Protein AF-A0A7Y3NSN9-F1 (afdb_monomer)

Solvent-accessible surface area (backbone atoms only — not comparable to full-atom values): 14546 Å² total; per-residue (Å²): 140,79,85,78,80,77,76,78,73,77,75,80,75,87,64,58,72,66,56,60,65,70,70,54,69,77,71,80,71,77,77,79,72,83,89,70,88,81,90,88,64,100,80,71,80,70,88,76,79,91,68,71,58,55,49,79,43,82,47,65,54,69,93,68,83,62,90,91,59,55,66,81,58,58,72,70,53,64,67,57,45,71,33,23,42,36,56,48,73,49,75,47,81,54,52,79,71,42,80,44,77,47,78,37,75,70,70,52,60,82,88,51,41,70,69,70,62,44,53,59,62,71,50,52,66,52,54,59,57,51,51,44,41,48,33,64,72,71,46,63,72,67,78,84,58,89,46,73,68,49,42,54,51,53,53,48,51,54,53,50,55,51,51,52,54,49,50,53,44,48,53,38,17,63,76,70,76,43,64,59,90,36,47,39,69,71,48,52,55,48,39,74,74,75,47,69,84,91,54,88,65,91,65,54,68,56,77,87,70,76,50,69,77,73,80,78,79,74,89,64,80,83,129

Foldseek 3Di:
DDDDDPPPPPPPPDDPPVNVVVFCPPPPQPPDDDPDDDDDDPPDPDDDDDDDQKDKDKTADDPDDDPVDDPVVSVPDDRIAIWMKGWDFDDFFQDDIGIDIDIGSPDDCVVPPRVNVVVVVVCPCVVVVLVCCLCPVLVLVDDDDPDPVSNVVSSVVSVVVSVVLLVLLVVLCVVVVHDSSQFDSNQSVVCVVPNDPVDRDNTDGHDDDHNDPDDDPPPDDDD

Structure (mmCIF, N/CA/C/O backbone):
data_AF-A0A7Y3NSN9-F1
#
_entry.id   AF-A0A7Y3NSN9-F1
#
loop_
_atom_site.group_PDB
_atom_site.id
_atom_site.type_symbol
_atom_site.label_atom_id
_atom_site.label_alt_id
_atom_site.label_comp_id
_atom_site.label_asym_id
_atom_site.label_entity_id
_atom_site.label_seq_id
_atom_site.pdbx_PDB_ins_code
_atom_site.Cartn_x
_atom_site.Cartn_y
_atom_site.Cartn_z
_atom_site.occupancy
_atom_site.B_iso_or_equiv
_atom_site.auth_seq_id
_atom_site.auth_comp_id
_atom_site.auth_asym_id
_atom_site.auth_atom_id
_atom_site.pdbx_PDB_model_num
ATOM 1 N N . MET A 1 1 ? -28.518 5.703 -20.963 1.00 30.70 1 MET A N 1
ATOM 2 C CA . MET A 1 1 ? -28.633 5.865 -19.496 1.00 30.70 1 MET A CA 1
ATOM 3 C C . MET A 1 1 ? -27.546 5.031 -18.836 1.00 30.70 1 MET A C 1
ATOM 5 O O . MET A 1 1 ? -27.674 3.819 -18.770 1.00 30.70 1 MET A O 1
ATOM 9 N N . LEU A 1 2 ? -26.434 5.660 -18.455 1.00 21.73 2 LEU A N 1
ATOM 10 C CA . LEU A 1 2 ? -25.326 5.021 -17.738 1.00 21.73 2 LEU A CA 1
ATOM 11 C C . LEU A 1 2 ? -25.471 5.366 -16.249 1.00 21.73 2 LEU A C 1
ATOM 13 O O . LEU A 1 2 ? -25.653 6.549 -15.954 1.00 21.73 2 LEU A O 1
ATOM 17 N N . PRO A 1 3 ? -25.391 4.407 -15.311 1.00 24.00 3 PRO A N 1
ATOM 18 C CA . PRO A 1 3 ? -25.348 4.745 -13.900 1.00 24.00 3 PRO A CA 1
ATOM 19 C C . PRO A 1 3 ? -23.985 5.360 -13.565 1.00 24.00 3 PRO A C 1
ATOM 21 O O . PRO A 1 3 ? -22.922 4.754 -13.716 1.00 24.00 3 PRO A O 1
ATOM 24 N N . THR A 1 4 ? -24.057 6.606 -13.122 1.00 22.56 4 THR A N 1
ATOM 25 C CA . THR A 1 4 ? -23.013 7.419 -12.510 1.00 22.56 4 THR A CA 1
ATOM 26 C C . THR A 1 4 ? -22.288 6.611 -11.438 1.00 22.56 4 THR A C 1
ATOM 28 O O . THR A 1 4 ? -22.862 6.212 -10.428 1.00 22.56 4 THR A O 1
ATOM 31 N N . THR A 1 5 ? -20.999 6.352 -11.653 1.00 24.42 5 THR A N 1
ATOM 32 C CA . THR A 1 5 ? -20.135 5.749 -10.638 1.00 24.42 5 THR A CA 1
ATOM 33 C C . THR A 1 5 ? -19.896 6.797 -9.556 1.00 24.42 5 THR A C 1
ATOM 35 O O . THR A 1 5 ? -19.065 7.689 -9.718 1.00 24.42 5 THR A O 1
ATOM 38 N N . SER A 1 6 ? -20.658 6.724 -8.466 1.00 21.38 6 SER A N 1
ATOM 39 C CA . SER A 1 6 ? -20.422 7.520 -7.267 1.00 21.38 6 SER A CA 1
ATOM 40 C C . SER A 1 6 ? -19.041 7.165 -6.724 1.00 21.38 6 SER A C 1
ATOM 42 O O . SER A 1 6 ? -18.831 6.102 -6.133 1.00 21.38 6 SER A O 1
ATOM 44 N N . VAL A 1 7 ? -18.078 8.050 -6.965 1.00 22.41 7 VAL A N 1
ATOM 45 C CA . VAL A 1 7 ? -16.813 8.082 -6.242 1.00 22.41 7 VAL A CA 1
ATOM 46 C C . VAL A 1 7 ? -17.188 8.252 -4.776 1.00 22.41 7 VAL A C 1
ATOM 48 O O . VAL A 1 7 ? -17.589 9.337 -4.362 1.00 22.41 7 VAL A O 1
ATOM 51 N N . VAL A 1 8 ? -17.120 7.168 -4.002 1.00 21.84 8 VAL A N 1
ATOM 52 C CA . VAL A 1 8 ? -17.216 7.243 -2.545 1.00 21.84 8 VAL A CA 1
ATOM 53 C C . VAL A 1 8 ? -16.004 8.046 -2.098 1.00 21.84 8 VAL A C 1
ATOM 55 O O . VAL A 1 8 ? -14.881 7.545 -2.017 1.00 21.84 8 VAL A O 1
ATOM 58 N N . LYS A 1 9 ? -16.241 9.340 -1.903 1.00 20.45 9 LYS A N 1
ATOM 59 C CA . LYS A 1 9 ? -15.347 10.263 -1.232 1.00 20.45 9 LYS A CA 1
ATOM 60 C C . LYS A 1 9 ? -15.143 9.661 0.153 1.00 20.45 9 LYS A C 1
ATOM 62 O O . LYS A 1 9 ? -16.068 9.612 0.955 1.00 20.45 9 LYS A O 1
ATOM 67 N N . MET A 1 10 ? -13.967 9.087 0.402 1.00 22.19 10 MET A N 1
ATOM 68 C CA . MET A 1 10 ? -13.565 8.835 1.777 1.00 22.19 10 MET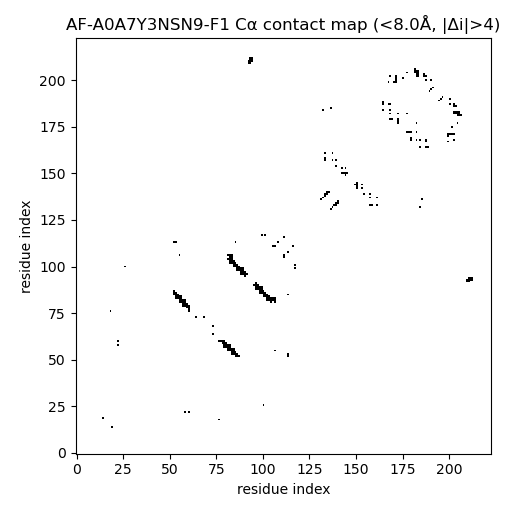 A CA 1
ATOM 69 C C . MET A 1 10 ? -13.389 10.213 2.387 1.00 22.19 10 MET A C 1
ATOM 71 O O . MET A 1 10 ? -12.372 10.864 2.149 1.00 22.19 10 MET A O 1
ATOM 75 N N . ASP A 1 11 ? -14.420 10.674 3.086 1.00 24.31 11 ASP A N 1
ATOM 76 C CA . ASP A 1 11 ? -14.340 11.864 3.905 1.00 24.31 11 ASP A CA 1
ATOM 77 C C . ASP A 1 11 ? -13.197 11.644 4.892 1.00 24.31 11 ASP A C 1
ATOM 79 O O . ASP A 1 11 ? -13.292 10.914 5.879 1.00 24.31 11 ASP A O 1
ATOM 83 N N . THR A 1 12 ? -12.064 12.276 4.600 1.00 34.34 12 THR A N 1
ATOM 84 C CA . THR A 1 12 ? -11.110 12.685 5.616 1.00 34.34 12 THR A CA 1
ATOM 85 C C . THR A 1 12 ? -11.838 13.707 6.476 1.00 34.34 12 THR A C 1
ATOM 87 O O . THR A 1 12 ? -11.687 14.911 6.277 1.00 34.34 12 THR A O 1
ATOM 90 N N . ALA A 1 13 ? -12.705 13.225 7.366 1.00 34.34 13 ALA A N 1
ATOM 91 C CA . ALA A 1 13 ? -13.383 14.033 8.356 1.00 34.34 13 ALA A CA 1
ATOM 92 C C . ALA A 1 13 ? -12.315 14.638 9.275 1.00 34.34 13 ALA A C 1
ATOM 94 O O . ALA A 1 13 ? -11.833 13.996 10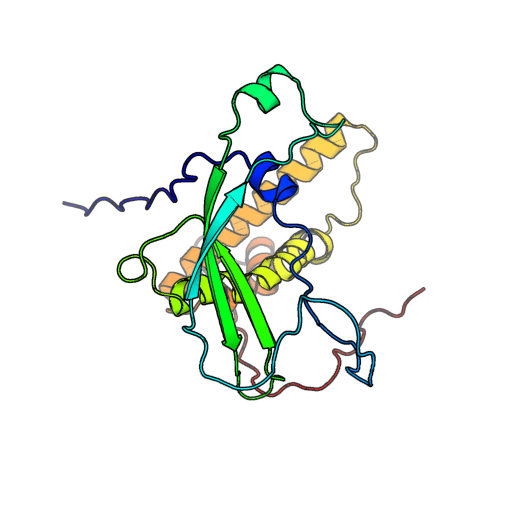.203 1.00 34.34 13 ALA A O 1
ATOM 95 N N . GLY A 1 14 ? -11.875 15.843 8.910 1.00 35.81 14 GLY A N 1
ATOM 96 C CA . GLY A 1 14 ? -11.676 16.975 9.810 1.00 35.81 14 GLY A CA 1
ATOM 97 C C . GLY A 1 14 ? -10.731 16.812 10.993 1.00 35.81 14 GLY A C 1
ATOM 98 O O . GLY A 1 14 ? -10.854 17.575 11.942 1.00 35.81 14 GLY A O 1
ATOM 99 N N . VAL A 1 15 ? -9.802 15.862 10.972 1.00 40.84 15 VAL A N 1
ATOM 100 C CA . VAL A 1 15 ? -8.761 15.760 11.995 1.00 40.84 15 VAL A CA 1
ATOM 101 C C . VAL A 1 15 ? -7.426 15.822 11.282 1.00 40.84 15 VAL A C 1
ATOM 103 O O . VAL A 1 15 ? -7.054 14.897 10.554 1.00 40.84 15 VAL A O 1
ATOM 106 N N . ASP A 1 16 ? -6.734 16.950 11.447 1.00 42.75 16 ASP A N 1
ATOM 107 C CA . ASP A 1 16 ? -5.407 17.169 10.886 1.00 42.75 16 ASP A CA 1
ATOM 108 C C . ASP A 1 16 ? -4.533 15.940 11.158 1.00 42.75 16 ASP A C 1
ATOM 110 O O . ASP A 1 16 ? -4.461 15.451 12.287 1.00 42.75 16 ASP A O 1
ATOM 114 N N . LYS A 1 17 ? -3.837 15.430 10.133 1.00 40.12 17 LYS A N 1
ATOM 115 C CA . LYS A 1 17 ? -2.895 14.302 10.286 1.00 40.12 17 LYS A CA 1
ATOM 116 C C . LYS A 1 17 ? -1.918 14.524 11.444 1.00 40.12 17 LYS A C 1
ATOM 118 O O . LYS A 1 17 ? -1.493 13.551 12.058 1.00 40.12 17 LYS A O 1
ATOM 123 N N . ALA A 1 18 ? -1.597 15.786 11.744 1.00 38.66 18 ALA A N 1
ATOM 124 C CA . ALA A 1 18 ? -0.799 16.191 12.894 1.00 38.66 18 ALA A CA 1
ATOM 125 C C . ALA A 1 18 ? -1.416 15.748 14.232 1.00 38.66 18 ALA A C 1
ATOM 127 O O . ALA A 1 18 ? -0.694 15.241 15.080 1.00 38.66 18 ALA A O 1
ATOM 128 N N . PHE A 1 19 ? -2.734 15.854 14.405 1.00 40.44 19 PHE A N 1
ATOM 129 C CA . PHE A 1 19 ? -3.451 15.506 15.635 1.00 40.44 19 PHE A CA 1
ATOM 130 C C . PHE A 1 19 ? -3.484 13.993 15.896 1.00 40.44 19 PHE A C 1
ATOM 132 O O . PHE A 1 19 ? -3.198 13.544 17.002 1.00 40.44 19 PHE A O 1
ATOM 139 N N . LEU A 1 20 ? -3.697 13.177 14.858 1.00 39.06 20 LEU A N 1
ATOM 140 C CA . LEU A 1 20 ? -3.553 11.716 14.965 1.00 39.06 20 LEU A CA 1
ATOM 141 C C . LEU A 1 20 ? -2.104 11.288 15.263 1.00 39.06 20 LEU A C 1
ATOM 143 O O . LEU A 1 20 ? -1.889 10.310 15.976 1.00 39.06 20 LEU A O 1
ATOM 147 N N . HIS A 1 21 ? -1.112 12.025 14.751 1.00 43.44 21 HIS A N 1
ATOM 148 C CA . HIS A 1 21 ? 0.308 11.761 15.010 1.00 43.44 21 HIS A CA 1
ATOM 149 C C . HIS A 1 21 ? 0.775 12.241 16.399 1.00 43.44 21 HIS A C 1
ATOM 151 O O . HIS A 1 21 ? 1.741 11.697 16.930 1.00 43.44 21 HIS A O 1
ATOM 157 N N . LEU A 1 22 ? 0.088 13.237 16.974 1.00 42.03 22 LEU A N 1
ATOM 158 C CA . LEU A 1 22 ? 0.279 13.774 18.329 1.00 42.03 22 LEU A CA 1
ATOM 159 C C . LEU A 1 22 ? -0.251 12.854 19.424 1.00 42.03 22 LEU A C 1
ATOM 161 O O . LEU A 1 22 ? 0.281 12.859 20.529 1.00 42.03 22 LEU A O 1
ATOM 165 N N . MET A 1 23 ? -1.325 12.116 19.135 1.00 38.34 23 MET A N 1
ATOM 166 C CA . MET A 1 23 ? -2.175 11.526 20.176 1.00 38.34 23 MET A CA 1
ATOM 167 C C . MET A 1 23 ? -2.237 10.003 20.177 1.00 38.34 23 MET A C 1
ATOM 169 O O . MET A 1 23 ? -2.805 9.426 21.101 1.00 38.34 23 MET A O 1
ATOM 173 N N . VAL A 1 24 ? -1.634 9.340 19.189 1.00 33.41 24 VAL A N 1
ATOM 174 C CA . VAL A 1 24 ? -1.362 7.902 19.252 1.00 33.41 24 VAL A CA 1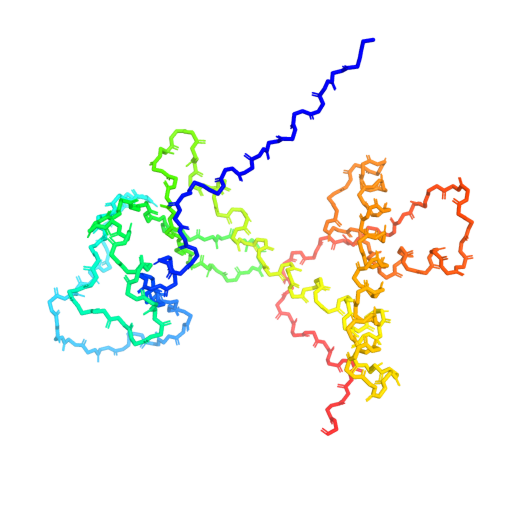
ATOM 175 C C . VAL A 1 24 ? 0.134 7.738 19.534 1.00 33.41 24 VAL A C 1
ATOM 177 O O . VAL A 1 24 ? 0.896 7.487 18.593 1.00 33.41 24 VAL A O 1
ATOM 180 N N . PRO A 1 25 ? 0.609 7.870 20.797 1.00 33.25 25 PRO A N 1
ATOM 181 C CA . PRO A 1 25 ? 1.872 7.227 21.138 1.00 33.25 25 PRO A CA 1
ATOM 182 C C . PRO A 1 25 ? 1.689 5.773 20.726 1.00 33.25 25 PRO A C 1
ATOM 184 O O . PRO A 1 25 ? 0.600 5.236 20.929 1.00 33.25 25 PRO A O 1
ATOM 187 N N . ALA A 1 26 ? 2.682 5.195 20.048 1.00 32.69 26 ALA A N 1
ATOM 188 C CA . ALA A 1 26 ? 2.628 3.833 19.541 1.00 32.69 26 ALA A CA 1
ATOM 189 C C . ALA A 1 26 ? 1.896 2.942 20.553 1.00 32.69 26 ALA A C 1
ATOM 191 O O . ALA A 1 26 ? 2.477 2.596 21.579 1.00 32.69 26 ALA A O 1
ATOM 192 N N . ILE A 1 27 ? 0.611 2.633 20.295 1.00 35.09 27 ILE A N 1
ATOM 193 C CA . ILE A 1 27 ? -0.115 1.621 21.064 1.00 35.09 27 ILE A CA 1
ATOM 194 C C . ILE A 1 27 ? 0.836 0.448 20.989 1.00 35.09 27 ILE A C 1
ATOM 196 O O . ILE A 1 27 ? 1.141 0.079 19.846 1.00 35.09 27 ILE A O 1
ATOM 200 N N . PRO A 1 28 ? 1.388 -0.043 22.115 1.00 27.52 28 PRO A N 1
ATOM 201 C CA . PRO A 1 28 ? 2.462 -1.004 22.065 1.00 27.52 28 PRO A CA 1
ATOM 202 C C . PRO A 1 28 ? 1.970 -2.158 21.217 1.00 27.52 28 PRO A C 1
ATOM 204 O O . PRO A 1 28 ? 1.135 -2.968 21.620 1.00 27.52 28 PRO A O 1
ATOM 207 N N . CYS A 1 29 ? 2.458 -2.205 19.984 1.00 29.83 29 CYS A N 1
ATOM 208 C CA . CYS A 1 29 ? 2.452 -3.404 19.211 1.00 29.83 29 CYS A CA 1
ATOM 209 C C . CYS A 1 29 ? 3.438 -4.269 19.976 1.00 29.83 29 CYS A C 1
ATOM 211 O O . CYS A 1 29 ? 4.639 -4.238 19.717 1.00 29.83 29 CYS A O 1
ATOM 213 N N . LEU A 1 30 ? 2.930 -5.025 20.949 1.00 28.75 30 LEU A N 1
ATOM 214 C CA . LEU A 1 30 ? 3.596 -6.189 21.512 1.00 28.75 30 LEU A CA 1
ATOM 215 C C . LEU A 1 30 ? 3.693 -7.260 20.412 1.00 28.75 30 LEU A C 1
ATOM 217 O O . LEU A 1 30 ? 3.297 -8.410 20.554 1.00 28.75 30 LEU A O 1
ATOM 221 N N . THR A 1 31 ? 4.271 -6.899 19.269 1.00 32.72 31 THR A N 1
ATOM 222 C CA . THR A 1 31 ? 5.148 -7.802 18.560 1.00 32.72 31 THR A CA 1
ATOM 223 C C . THR A 1 31 ? 6.366 -7.978 19.451 1.00 32.72 31 THR A C 1
ATOM 225 O O . THR A 1 31 ? 7.313 -7.204 19.383 1.00 32.72 31 THR A O 1
ATOM 228 N N . ARG A 1 32 ? 6.311 -9.050 20.250 1.00 34.09 32 ARG A N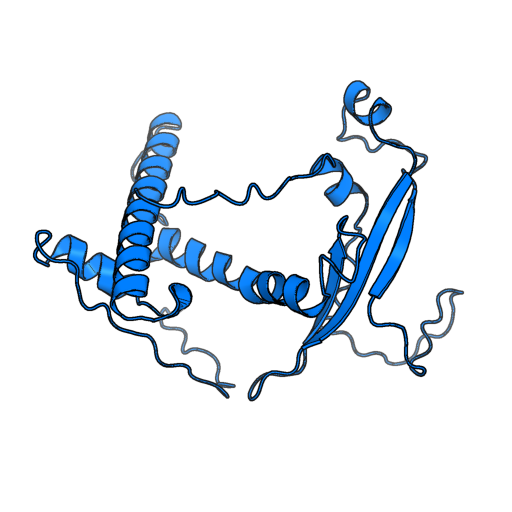 1
ATOM 229 C CA . ARG A 1 32 ? 7.463 -9.735 20.839 1.00 34.09 32 ARG A CA 1
ATOM 230 C C . ARG A 1 32 ? 8.124 -9.002 22.012 1.00 34.09 32 ARG A C 1
ATOM 232 O O . ARG A 1 32 ? 9.206 -8.469 21.846 1.00 34.09 32 ARG A O 1
ATOM 239 N N . HIS A 1 33 ? 7.577 -9.164 23.216 1.00 28.86 33 HIS A N 1
ATOM 240 C CA . HIS A 1 33 ? 8.415 -9.471 24.377 1.00 28.86 33 HIS A CA 1
ATOM 241 C C . HIS A 1 33 ? 7.716 -10.440 25.327 1.00 28.86 33 HIS A C 1
ATOM 243 O O . HIS A 1 33 ? 6.506 -10.412 25.519 1.00 28.86 33 HIS A O 1
ATOM 249 N N . ASN A 1 34 ? 8.542 -11.358 25.809 1.00 30.30 34 ASN A N 1
ATOM 250 C CA . ASN A 1 34 ? 8.281 -12.384 26.795 1.00 30.30 34 ASN A CA 1
ATOM 251 C C . ASN A 1 34 ? 7.685 -11.710 28.041 1.00 30.30 34 ASN A C 1
ATOM 253 O O . ASN A 1 34 ? 8.373 -10.909 28.667 1.00 30.30 34 ASN A O 1
ATOM 257 N N . CYS A 1 35 ? 6.426 -11.985 28.385 1.00 28.64 35 CYS A N 1
ATOM 258 C CA . CYS A 1 35 ? 5.854 -11.513 29.645 1.00 28.64 35 CYS A CA 1
ATOM 259 C C . CYS A 1 35 ? 6.263 -12.500 30.746 1.00 28.64 35 CYS A C 1
ATOM 261 O O . CYS A 1 35 ? 5.496 -13.359 31.164 1.00 28.64 35 CYS A O 1
ATOM 263 N N . GLY A 1 36 ? 7.539 -12.437 31.126 1.00 25.23 36 GLY A N 1
ATOM 264 C CA . GLY A 1 36 ? 8.016 -12.947 32.402 1.00 25.23 36 GLY A CA 1
ATOM 265 C C . GLY A 1 36 ? 7.993 -11.795 33.400 1.00 25.23 36 GLY A C 1
ATOM 266 O O . GLY A 1 36 ? 8.652 -10.790 33.163 1.00 25.23 36 GLY A O 1
ATOM 267 N N . ASN A 1 37 ? 7.195 -11.950 34.457 1.00 35.97 37 ASN A N 1
ATOM 268 C CA . ASN A 1 37 ? 7.233 -11.246 35.741 1.00 35.97 37 ASN A CA 1
ATOM 269 C C . ASN A 1 37 ? 7.894 -9.858 35.792 1.00 35.97 37 ASN A C 1
ATOM 271 O O . ASN A 1 37 ? 9.094 -9.761 36.025 1.00 35.97 37 ASN A O 1
ATOM 275 N N . THR A 1 38 ? 7.075 -8.806 35.818 1.00 29.48 38 THR A N 1
ATOM 276 C CA . THR A 1 38 ? 7.282 -7.677 36.739 1.00 29.48 38 THR A CA 1
ATOM 277 C C . THR A 1 38 ? 5.927 -7.117 37.175 1.00 29.48 38 THR A C 1
ATOM 279 O O . THR A 1 38 ? 5.179 -6.524 36.401 1.00 29.48 38 THR A O 1
ATOM 282 N N . MET A 1 39 ? 5.588 -7.359 38.442 1.00 29.78 39 MET A N 1
ATOM 283 C CA . MET A 1 39 ? 4.499 -6.683 39.144 1.00 29.78 39 MET A CA 1
ATOM 284 C C . MET A 1 39 ? 4.905 -5.239 39.465 1.00 29.78 39 MET A C 1
ATOM 286 O O . MET A 1 39 ? 6.036 -5.015 39.890 1.00 29.78 39 MET A O 1
ATOM 290 N N . GLY A 1 40 ? 3.967 -4.290 39.342 1.00 31.53 40 GLY A N 1
ATOM 291 C CA . GLY A 1 40 ? 4.058 -2.983 40.011 1.00 31.53 40 GLY A CA 1
ATOM 292 C C . GLY A 1 40 ? 3.720 -1.761 39.149 1.00 31.53 40 GLY A C 1
ATOM 293 O O . GLY A 1 40 ? 4.608 -1.009 38.770 1.00 31.53 40 GLY A O 1
ATOM 294 N N . GLY A 1 41 ? 2.432 -1.523 38.885 1.00 27.64 41 GLY A N 1
ATOM 295 C CA . GLY A 1 41 ? 1.909 -0.263 38.333 1.00 27.64 41 GLY A CA 1
ATOM 296 C C . GLY A 1 41 ? 0.379 -0.322 38.188 1.00 27.64 41 GLY A C 1
ATOM 297 O O . GLY A 1 41 ? -0.141 -1.409 37.935 1.00 27.64 41 GLY A O 1
ATOM 298 N N . PRO A 1 42 ? -0.379 0.784 38.352 1.00 30.38 42 PRO A N 1
ATOM 299 C CA . PRO A 1 42 ? -1.845 0.736 38.435 1.00 30.38 42 PRO A CA 1
ATOM 300 C C . PRO A 1 42 ? -2.548 0.464 37.091 1.00 30.38 42 PRO A C 1
ATOM 302 O O . PRO A 1 42 ? -3.772 0.428 37.030 1.00 30.38 42 PRO A O 1
ATOM 305 N N . SER A 1 43 ? -1.807 0.204 36.012 1.00 36.91 43 SER A N 1
ATOM 306 C CA . SER A 1 43 ? -2.325 -0.251 34.718 1.00 36.91 43 SER A CA 1
ATOM 307 C C . SER A 1 43 ? -2.189 -1.772 34.561 1.00 36.91 43 SER A C 1
ATOM 309 O O . SER A 1 43 ? -1.617 -2.283 33.599 1.00 36.91 43 SER A O 1
ATOM 311 N N . GLY A 1 44 ? -2.727 -2.523 35.524 1.00 25.97 44 GLY A N 1
ATOM 312 C CA . GLY A 1 44 ? -2.815 -3.979 35.442 1.00 25.97 44 GLY A CA 1
ATOM 313 C C . GLY A 1 44 ? -3.831 -4.413 34.384 1.00 25.97 44 GLY A C 1
ATOM 314 O O . GLY A 1 44 ? -5.024 -4.501 34.665 1.00 25.97 44 GLY A O 1
ATOM 315 N N . CYS A 1 45 ? -3.373 -4.716 33.167 1.00 30.33 45 CYS A N 1
ATOM 316 C CA . CYS A 1 45 ? -4.177 -5.450 32.191 1.00 30.33 45 CYS A CA 1
ATOM 317 C C . CYS A 1 45 ? -4.305 -6.902 32.668 1.00 30.33 45 CYS A C 1
ATOM 319 O O . CYS A 1 45 ? -3.408 -7.711 32.447 1.00 30.33 45 CYS A O 1
ATOM 321 N N . ARG A 1 46 ? -5.408 -7.229 33.352 1.00 27.70 46 ARG A N 1
ATOM 322 C CA . ARG A 1 46 ? -5.768 -8.622 33.636 1.00 27.70 46 ARG A CA 1
ATOM 323 C C . ARG A 1 46 ? -6.101 -9.324 32.319 1.00 27.70 46 ARG A C 1
ATOM 325 O O . ARG A 1 46 ? -7.069 -8.973 31.647 1.00 27.70 46 ARG A O 1
ATOM 332 N N . GLU A 1 47 ? -5.284 -10.307 31.957 1.00 38.25 47 GLU A N 1
ATOM 333 C CA . GLU A 1 47 ? -5.655 -11.349 31.004 1.00 38.25 47 GLU A CA 1
ATOM 334 C C . GLU A 1 47 ? -6.788 -12.176 31.618 1.00 38.25 47 GLU A C 1
ATOM 336 O O . GLU A 1 47 ? -6.626 -12.809 32.658 1.00 38.25 47 GLU A O 1
ATOM 341 N N . GLY A 1 48 ? -7.956 -12.124 30.984 1.00 31.70 48 GLY A N 1
ATOM 342 C CA . GLY A 1 48 ? -9.150 -12.841 31.414 1.00 31.70 48 GLY A CA 1
ATOM 343 C C . GLY A 1 48 ? -10.347 -11.907 31.512 1.00 31.70 48 GLY A C 1
ATOM 344 O O . GLY A 1 48 ? -10.331 -10.979 32.311 1.00 31.70 48 GLY A O 1
ATOM 345 N N . LEU A 1 49 ? -11.376 -12.228 30.719 1.00 30.38 49 LEU A N 1
ATOM 346 C CA . LEU A 1 49 ? -12.733 -11.660 30.625 1.00 30.38 49 LEU A CA 1
ATOM 347 C C . LEU A 1 49 ? -12.996 -10.961 29.284 1.00 30.38 49 LEU A C 1
ATOM 349 O O . LEU A 1 49 ? -12.211 -10.151 28.802 1.00 30.38 49 LEU A O 1
ATOM 353 N N . GLY A 1 50 ? -14.103 -11.358 28.650 1.00 34.62 50 GLY A N 1
ATOM 354 C CA . GLY A 1 50 ? -14.535 -10.944 27.319 1.00 34.62 50 GLY A CA 1
ATOM 355 C C . GLY A 1 50 ? -14.730 -9.438 27.194 1.00 34.62 50 GLY A C 1
ATOM 356 O O . GLY A 1 50 ? -15.833 -8.930 27.372 1.00 34.62 50 GLY A O 1
ATOM 357 N N . PHE A 1 51 ? -13.662 -8.727 26.843 1.00 38.94 51 PHE A N 1
ATOM 358 C CA . PHE A 1 51 ? -13.748 -7.321 26.482 1.00 38.94 51 PHE A CA 1
ATOM 359 C C . PHE A 1 51 ? -14.600 -7.161 25.212 1.00 38.94 51 PHE A C 1
ATOM 361 O O . PHE A 1 51 ? -14.397 -7.905 24.242 1.00 38.94 51 PHE A O 1
ATOM 368 N N . PRO A 1 52 ? -15.533 -6.189 25.171 1.00 51.81 52 PRO A N 1
ATOM 369 C CA . PRO A 1 52 ? -16.238 -5.861 23.942 1.00 51.81 52 PRO A CA 1
ATOM 370 C C . PRO A 1 52 ? -15.206 -5.501 22.877 1.00 51.81 52 PRO A C 1
ATOM 372 O O . PRO A 1 52 ? -14.230 -4.790 23.124 1.00 51.81 52 PRO A O 1
ATOM 375 N N . THR A 1 53 ? -15.390 -6.036 21.673 1.00 62.91 53 THR A N 1
ATOM 376 C CA . THR A 1 53 ? -14.325 -6.042 20.664 1.00 62.91 53 THR A CA 1
ATOM 377 C C . THR A 1 53 ? -14.027 -4.675 20.043 1.00 62.91 53 THR A C 1
ATOM 379 O O . THR A 1 53 ? -13.080 -4.514 19.269 1.00 62.91 53 THR A O 1
ATOM 382 N N . SER A 1 54 ? -14.820 -3.677 20.423 1.00 69.69 54 SER A N 1
ATOM 383 C CA . SER A 1 54 ? -14.560 -2.266 20.204 1.00 69.69 54 SER A CA 1
ATOM 384 C C . SER A 1 54 ? -15.123 -1.438 21.354 1.00 69.69 54 SER A C 1
ATOM 386 O O . SER A 1 54 ? -16.215 -1.747 21.827 1.00 69.69 54 SER A O 1
ATOM 388 N N . HIS A 1 55 ? -14.430 -0.375 21.749 1.00 82.31 55 HIS A N 1
ATOM 389 C CA . HIS A 1 55 ? -14.897 0.583 22.752 1.00 82.31 55 HIS A CA 1
ATOM 390 C C . HIS A 1 55 ? -14.588 2.019 22.319 1.00 82.31 55 HIS A C 1
ATOM 392 O O . HIS A 1 55 ? -13.704 2.252 21.492 1.00 82.31 55 HIS A O 1
ATOM 398 N N . LEU A 1 56 ? -15.357 2.975 22.839 1.00 85.31 56 LEU A N 1
ATOM 399 C CA . LEU A 1 56 ? -15.133 4.398 22.607 1.00 85.31 56 LEU A CA 1
ATOM 400 C C . LEU A 1 56 ? -14.176 4.944 23.672 1.00 85.31 56 LEU A C 1
ATOM 402 O O . LEU A 1 56 ? -14.299 4.621 24.850 1.00 85.31 56 LEU A O 1
ATOM 406 N N . LEU A 1 57 ? -13.226 5.762 23.239 1.00 84.38 57 LEU A N 1
ATOM 407 C CA . LEU A 1 57 ? -12.228 6.439 24.052 1.00 84.38 57 LEU A CA 1
ATOM 408 C C . LEU A 1 57 ? -12.340 7.939 23.825 1.00 84.38 57 LEU A C 1
ATOM 410 O O . LEU A 1 57 ? -12.362 8.395 22.685 1.00 84.38 57 LEU A O 1
ATOM 414 N N . LEU A 1 58 ? -12.347 8.711 24.904 1.00 85.88 58 LEU A N 1
ATOM 415 C CA . LEU A 1 58 ? -12.192 10.156 24.831 1.00 85.88 58 LEU A CA 1
ATOM 416 C C . LEU A 1 58 ? -10.716 10.493 25.055 1.00 85.88 58 LEU A C 1
ATOM 418 O O . LEU A 1 58 ? -10.163 10.211 26.116 1.00 85.88 58 LEU A O 1
ATOM 422 N N . HIS A 1 59 ? -10.070 11.062 24.043 1.00 83.00 59 HIS A N 1
ATOM 423 C CA . HIS A 1 59 ? -8.673 11.475 24.095 1.00 83.00 59 HIS A CA 1
ATOM 424 C C . HIS A 1 59 ? -8.581 12.988 24.247 1.00 83.00 59 HIS A C 1
ATOM 426 O O . HIS A 1 59 ? -9.118 13.727 23.427 1.00 83.00 59 HIS A O 1
ATOM 432 N N . PHE A 1 60 ? -7.865 13.442 25.273 1.00 84.88 60 PHE A N 1
ATOM 433 C CA . PHE A 1 60 ? -7.707 14.860 25.586 1.00 84.88 60 PHE A CA 1
ATOM 434 C C . PHE A 1 60 ? -6.420 15.427 25.003 1.00 84.88 60 PHE A C 1
ATOM 436 O O . PHE A 1 60 ? -5.370 14.779 25.028 1.00 84.88 60 PHE A O 1
ATOM 443 N N . LYS A 1 61 ? -6.508 16.654 24.494 1.00 85.06 61 LYS A N 1
ATOM 444 C CA . LYS A 1 61 ? -5.376 17.460 24.044 1.00 85.06 61 LYS A CA 1
ATOM 445 C C . LYS A 1 61 ? -4.355 17.578 25.185 1.00 85.06 61 LYS A C 1
ATOM 447 O O . LYS A 1 61 ? -4.754 17.882 26.311 1.00 85.06 61 LYS A O 1
ATOM 452 N N . PRO A 1 62 ? -3.055 17.327 24.937 1.00 84.56 62 PRO A N 1
ATOM 453 C CA . PRO A 1 62 ? -2.072 17.416 26.003 1.00 84.56 62 PRO A CA 1
ATOM 454 C C . PRO A 1 62 ? -1.992 18.855 26.532 1.00 84.56 62 PRO A C 1
ATOM 456 O O . PR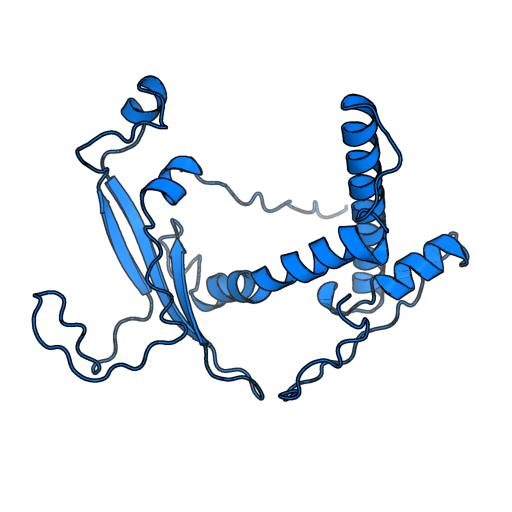O A 1 62 ? -2.102 19.796 25.745 1.00 84.56 62 PRO A O 1
ATOM 459 N N . PRO A 1 63 ? -1.771 19.045 27.844 1.00 82.38 63 PRO A N 1
ATOM 460 C CA . PRO A 1 63 ? -1.758 20.376 28.451 1.00 82.38 63 PRO A CA 1
ATOM 461 C C . PRO A 1 63 ? -0.583 21.228 27.957 1.00 82.38 63 PRO A C 1
ATOM 463 O O . PRO A 1 63 ? -0.674 22.451 27.911 1.00 82.38 63 PRO A O 1
ATOM 466 N N . GLN A 1 64 ? 0.520 20.587 27.560 1.00 84.81 64 GLN A N 1
ATOM 467 C CA . GLN A 1 64 ? 1.690 21.260 27.009 1.00 84.81 64 GLN A CA 1
ATOM 468 C C . GLN A 1 64 ? 1.716 21.155 25.486 1.00 84.81 64 GLN A C 1
ATOM 470 O O . GLN A 1 64 ? 1.597 20.068 24.913 1.00 84.81 64 GLN A O 1
ATOM 475 N N . LYS A 1 65 ? 1.927 22.303 24.839 1.00 87.19 65 LYS A N 1
ATOM 476 C CA . LYS A 1 65 ? 2.106 22.395 23.394 1.00 87.19 65 LYS A CA 1
ATOM 477 C C . LYS A 1 65 ? 3.464 21.791 22.986 1.00 87.19 65 LYS A C 1
ATOM 479 O O . LYS A 1 65 ? 4.495 22.212 23.507 1.00 87.19 65 LYS A O 1
ATOM 484 N N . PRO A 1 66 ? 3.504 20.868 22.014 1.00 86.62 66 PRO A N 1
ATOM 485 C CA . PRO A 1 66 ? 4.755 20.358 21.465 1.00 86.62 66 PRO A CA 1
ATOM 486 C C . PRO A 1 66 ? 5.483 21.393 20.595 1.00 86.62 66 PRO A C 1
ATOM 488 O O . PRO A 1 66 ? 4.864 22.149 19.851 1.00 86.62 66 PRO A O 1
ATOM 491 N N . ALA A 1 67 ? 6.817 21.372 20.627 1.00 86.19 67 ALA A N 1
ATOM 492 C CA . ALA A 1 67 ? 7.666 22.385 19.987 1.00 86.19 67 ALA A CA 1
ATOM 493 C C . ALA A 1 67 ? 7.538 22.477 18.453 1.00 86.19 67 ALA A C 1
ATOM 495 O O . ALA A 1 67 ? 7.794 23.523 17.868 1.00 86.19 67 ALA A O 1
ATOM 496 N N . TRP A 1 68 ? 7.153 21.388 17.788 1.00 87.62 68 TRP A N 1
ATOM 497 C CA . TRP A 1 68 ? 7.122 21.306 16.325 1.00 87.62 68 TRP A CA 1
ATOM 498 C C . TRP A 1 68 ? 5.827 21.837 15.690 1.00 87.62 68 TRP A C 1
ATOM 500 O O . TRP A 1 68 ? 5.753 21.921 14.464 1.00 87.62 68 TRP A O 1
ATOM 510 N N . ILE A 1 69 ? 4.800 22.175 16.480 1.00 88.19 69 ILE A N 1
ATOM 511 C CA . ILE A 1 69 ? 3.526 22.692 15.962 1.00 88.19 69 ILE A CA 1
ATOM 512 C C . ILE A 1 69 ? 3.464 24.220 16.101 1.00 88.19 69 ILE A C 1
ATOM 514 O O . ILE A 1 69 ? 3.867 24.781 17.118 1.00 88.19 69 ILE A O 1
ATOM 518 N N . ALA A 1 70 ? 2.945 24.916 15.090 1.00 88.75 70 ALA A N 1
ATOM 519 C CA . ALA A 1 70 ? 2.754 26.366 15.153 1.00 88.75 70 ALA A CA 1
ATOM 520 C C . ALA A 1 70 ? 1.625 26.739 16.134 1.00 88.75 70 ALA A C 1
ATOM 522 O O . ALA A 1 70 ? 0.646 26.000 16.262 1.00 88.75 70 ALA A O 1
ATOM 523 N N . ASP A 1 71 ? 1.728 27.893 16.804 1.00 86.75 71 ASP A N 1
ATOM 524 C CA . ASP A 1 71 ? 0.724 28.357 17.781 1.00 86.75 71 ASP A CA 1
ATOM 525 C C . ASP A 1 71 ? -0.667 28.492 17.167 1.00 86.75 71 ASP A C 1
ATOM 527 O O . ASP A 1 71 ? -1.641 27.970 17.705 1.00 86.75 71 ASP A O 1
ATOM 531 N N . GLY A 1 72 ? -0.749 29.098 15.980 1.00 86.56 72 GLY A N 1
ATOM 532 C CA . GLY A 1 72 ? -2.017 29.272 15.273 1.00 86.56 72 GLY A CA 1
ATOM 533 C C . GLY A 1 72 ? -2.712 27.955 14.913 1.00 86.56 72 GLY A C 1
ATOM 534 O O . GLY A 1 72 ? -3.938 27.917 14.833 1.00 86.56 72 GLY A O 1
ATOM 535 N N . THR A 1 73 ? -1.957 26.868 14.721 1.00 86.19 73 THR A N 1
ATOM 536 C CA . THR A 1 73 ? -2.516 25.526 14.500 1.00 86.19 73 THR A CA 1
ATOM 537 C C . THR A 1 73 ? -2.918 24.885 15.824 1.00 86.19 73 THR A C 1
ATOM 539 O O . THR A 1 73 ? -4.002 24.320 15.920 1.00 86.19 73 THR A O 1
ATOM 542 N N . TRP A 1 74 ? -2.088 25.012 16.864 1.00 86.69 74 TRP A N 1
ATOM 543 C CA . TRP A 1 74 ? -2.359 24.451 18.188 1.00 86.69 74 TRP A CA 1
ATOM 544 C C . TRP A 1 74 ? -3.648 24.987 18.808 1.00 86.69 74 TRP A C 1
ATOM 546 O O . TRP A 1 74 ? -4.445 24.213 19.339 1.00 86.69 74 TRP A O 1
ATOM 556 N N . SER A 1 75 ? -3.887 26.293 18.705 1.00 86.12 75 SER A N 1
ATOM 557 C CA . SER A 1 75 ? -5.089 26.928 19.253 1.00 86.12 75 SER A CA 1
ATOM 558 C C . SER A 1 75 ? -6.375 26.477 18.558 1.00 86.12 75 SER A C 1
ATOM 560 O O . SER A 1 75 ? -7.431 26.499 19.174 1.00 86.12 75 SER A O 1
ATOM 562 N N . LYS A 1 76 ? -6.298 26.026 17.299 1.00 88.94 76 LYS A N 1
ATOM 563 C CA . LYS A 1 76 ? -7.455 25.525 16.537 1.00 88.94 76 LYS A CA 1
ATOM 564 C C . LYS A 1 76 ? -7.806 24.067 16.840 1.00 88.94 76 LYS A C 1
ATOM 566 O O . LYS A 1 76 ? -8.867 23.607 16.430 1.00 88.94 76 LYS A O 1
ATOM 571 N N . LEU A 1 77 ? -6.919 23.326 17.507 1.00 87.12 77 LEU A N 1
ATOM 572 C CA . LEU A 1 77 ? -7.165 21.924 17.833 1.00 87.12 77 LEU A CA 1
ATOM 573 C C . LEU A 1 77 ? -8.178 21.802 18.978 1.00 87.12 77 LEU A C 1
ATOM 575 O O . LEU A 1 77 ? -7.999 22.493 19.987 1.00 87.12 77 LEU A O 1
ATOM 579 N N . PRO A 1 78 ? -9.170 20.899 18.866 1.00 89.12 78 PRO A N 1
ATOM 580 C CA . PRO A 1 78 ? -10.159 20.682 19.913 1.00 89.12 78 PRO A CA 1
ATOM 581 C C . PRO A 1 78 ? -9.511 20.121 21.184 1.00 89.12 78 PRO A C 1
ATOM 583 O O . PRO A 1 78 ? -8.521 19.389 21.118 1.00 89.12 78 PRO A O 1
ATOM 586 N N . ASP A 1 79 ? -10.100 20.433 22.338 1.00 87.25 79 ASP A N 1
ATOM 587 C CA . ASP A 1 79 ? -9.595 19.993 23.647 1.00 87.25 79 ASP A CA 1
ATOM 588 C C . ASP A 1 79 ? -9.772 18.492 23.883 1.00 87.25 79 ASP A C 1
ATOM 590 O O . ASP A 1 79 ? -9.043 17.886 24.669 1.00 87.25 79 ASP A O 1
ATOM 594 N N . SER A 1 80 ? -10.713 17.862 23.179 1.00 87.06 80 SER A N 1
ATOM 595 C CA . SER A 1 80 ? -10.875 16.414 23.191 1.00 87.06 80 SER A CA 1
ATOM 596 C C . SER A 1 80 ? -11.368 15.879 21.851 1.00 87.06 80 SER A C 1
ATOM 598 O O . SER A 1 80 ? -11.994 16.586 21.060 1.00 87.06 80 SER A O 1
ATOM 600 N N . ILE A 1 81 ? -11.073 14.608 21.596 1.00 88.94 81 ILE A N 1
ATOM 601 C CA . ILE A 1 81 ? -11.580 13.851 20.459 1.00 88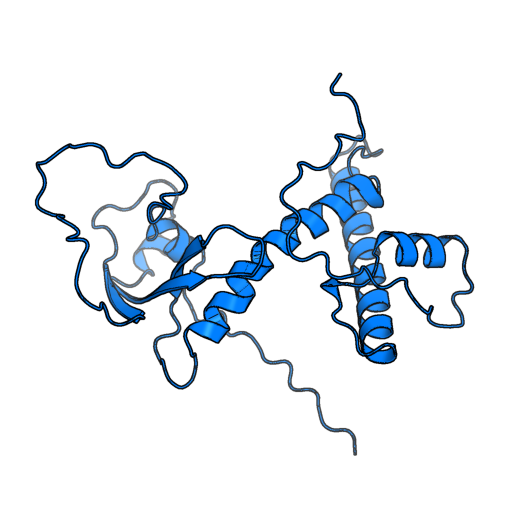.94 81 ILE A CA 1
ATOM 602 C C . ILE A 1 81 ? -12.103 12.504 20.929 1.00 88.94 81 ILE A C 1
ATOM 604 O O . ILE A 1 81 ? -11.455 11.800 21.702 1.00 88.94 81 ILE A O 1
ATOM 608 N N . THR A 1 82 ? -13.275 12.126 20.434 1.00 86.25 82 THR A N 1
ATOM 609 C CA . THR A 1 82 ? -13.778 10.768 20.635 1.00 86.25 82 THR A CA 1
ATOM 610 C C . THR A 1 82 ? -13.198 9.870 19.551 1.00 86.25 82 THR A C 1
ATOM 612 O O . THR A 1 82 ? -13.300 10.167 18.361 1.00 86.25 82 THR A O 1
ATOM 615 N N . LEU A 1 83 ? -12.581 8.773 19.964 1.00 88.31 83 LEU A N 1
ATOM 616 C CA . LEU A 1 83 ? -12.056 7.719 19.113 1.00 88.31 83 LEU A CA 1
ATOM 617 C C . LEU A 1 83 ? -12.765 6.410 19.435 1.00 88.31 83 LEU A C 1
ATOM 619 O O . LEU A 1 83 ? -13.267 6.196 20.531 1.00 88.31 83 LEU A O 1
ATOM 623 N N . ARG A 1 84 ? -12.760 5.497 18.478 1.00 85.75 84 ARG A N 1
ATOM 624 C CA . ARG A 1 84 ? -13.147 4.109 18.663 1.00 85.75 84 ARG A CA 1
ATOM 625 C C . ARG A 1 84 ? -11.902 3.245 18.572 1.00 85.75 84 ARG A C 1
ATOM 627 O O . ARG A 1 84 ? -11.245 3.220 17.530 1.00 85.75 84 ARG A O 1
ATOM 634 N N . GLU A 1 85 ? -11.586 2.532 19.644 1.00 87.38 85 GLU A N 1
ATOM 635 C CA . GLU A 1 85 ? -10.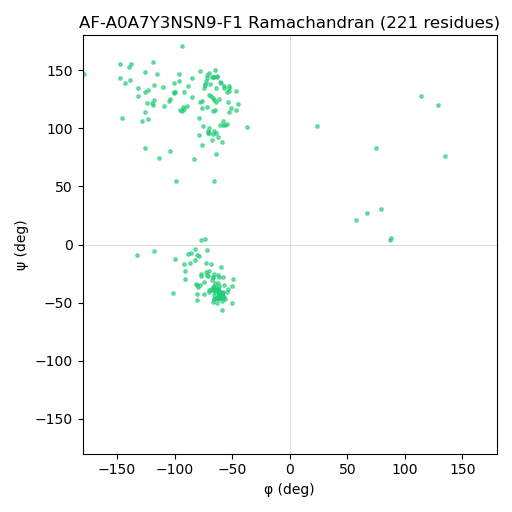539 1.518 19.653 1.00 87.38 85 GLU A CA 1
ATOM 636 C C . GLU A 1 85 ? -11.148 0.152 19.328 1.00 87.38 85 GLU A C 1
ATOM 638 O O . GLU A 1 85 ? -12.155 -0.263 19.901 1.00 87.38 85 GLU A O 1
ATOM 643 N N . ILE A 1 86 ? -10.532 -0.559 18.389 1.00 86.25 86 ILE A N 1
ATOM 644 C CA . ILE A 1 86 ? -10.940 -1.883 17.930 1.00 86.25 86 ILE A CA 1
ATOM 645 C C . ILE A 1 86 ? -9.756 -2.820 18.113 1.00 86.25 86 ILE A C 1
ATOM 647 O O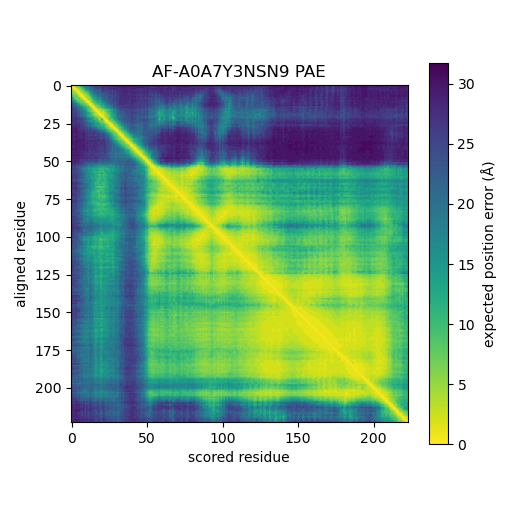 . ILE A 1 86 ? -8.694 -2.598 17.527 1.00 86.25 86 ILE A O 1
ATOM 651 N N . ARG A 1 87 ? -9.948 -3.895 18.883 1.00 85.88 87 ARG A N 1
ATOM 652 C CA . ARG A 1 87 ? -8.931 -4.928 19.117 1.00 85.88 87 ARG A CA 1
ATOM 653 C C . ARG A 1 87 ? -9.434 -6.263 18.601 1.00 85.88 87 ARG A C 1
ATOM 655 O O . ARG A 1 87 ? -10.444 -6.765 19.077 1.00 85.88 87 ARG A O 1
ATOM 662 N N . ARG A 1 88 ? -8.731 -6.865 17.645 1.00 82.12 88 ARG A N 1
ATOM 663 C CA . ARG A 1 88 ? -9.087 -8.180 17.092 1.00 82.12 88 ARG A CA 1
ATOM 664 C C . ARG A 1 88 ? -7.855 -9.037 16.883 1.00 82.12 88 ARG A C 1
ATOM 666 O O . ARG A 1 88 ? -6.825 -8.563 16.406 1.00 82.12 88 ARG A O 1
ATOM 673 N N . THR A 1 89 ? -8.004 -10.324 17.159 1.00 84.50 89 THR A N 1
ATOM 674 C CA . THR A 1 89 ? -7.009 -11.331 16.800 1.00 84.50 89 THR A CA 1
ATOM 675 C C . THR A 1 89 ? -7.380 -11.923 15.453 1.00 84.50 89 THR A C 1
ATOM 677 O O . THR A 1 89 ? -8.414 -12.567 15.303 1.00 84.50 89 THR A O 1
ATOM 680 N N . VAL A 1 90 ? -6.534 -11.692 14.457 1.00 81.31 90 VAL A N 1
ATOM 681 C CA . VAL A 1 90 ? -6.721 -12.214 13.108 1.00 81.31 90 VAL A CA 1
ATOM 682 C C . VAL A 1 90 ? -6.008 -13.553 13.008 1.00 81.31 90 VAL A C 1
ATOM 684 O O . VAL A 1 90 ? -4.781 -13.627 13.113 1.00 81.31 90 VAL A O 1
ATOM 687 N N . ILE A 1 91 ? -6.784 -14.607 12.774 1.00 80.56 91 ILE A N 1
ATOM 688 C CA . ILE A 1 91 ? -6.285 -15.961 12.546 1.00 80.56 91 ILE A CA 1
ATOM 689 C C . ILE A 1 91 ? -6.401 -16.251 11.051 1.00 80.56 91 ILE A C 1
ATOM 691 O O . ILE A 1 91 ? -7.472 -16.141 10.460 1.00 80.56 91 ILE A O 1
ATOM 695 N N . ARG A 1 92 ? -5.281 -16.601 10.417 1.00 71.19 92 ARG A N 1
ATOM 696 C CA . ARG A 1 92 ? -5.237 -17.016 9.010 1.00 71.19 92 ARG A CA 1
ATOM 697 C C . ARG A 1 92 ? -4.548 -18.364 8.929 1.00 71.19 92 ARG A C 1
ATOM 699 O O . ARG A 1 92 ? -3.467 -18.531 9.487 1.00 71.19 92 ARG A O 1
ATOM 706 N N . LYS A 1 93 ? -5.151 -19.312 8.210 1.00 67.75 93 LYS A N 1
ATOM 707 C CA . LYS A 1 93 ? -4.571 -20.646 8.011 1.00 67.75 93 LYS A CA 1
ATOM 708 C C . LYS A 1 93 ? -3.147 -20.513 7.462 1.00 67.75 93 LYS A C 1
ATOM 710 O O . LYS A 1 93 ? -2.940 -19.885 6.422 1.00 67.75 93 LYS A O 1
ATOM 715 N N . GLY A 1 94 ? -2.175 -21.083 8.173 1.00 67.56 94 GLY A N 1
ATOM 716 C CA . GLY A 1 94 ? -0.769 -21.028 7.774 1.00 67.56 94 GLY A CA 1
ATOM 717 C C . GLY A 1 94 ? 0.029 -19.813 8.252 1.00 67.56 94 GLY A C 1
ATOM 718 O O . GLY A 1 94 ? 1.188 -19.676 7.872 1.00 67.56 94 GLY A O 1
ATOM 719 N N . TYR A 1 95 ? -0.567 -18.938 9.061 1.00 67.56 95 TYR A N 1
ATOM 720 C CA . TYR A 1 95 ? 0.104 -17.802 9.686 1.00 67.56 95 TYR A CA 1
ATOM 721 C C . TYR A 1 95 ? -0.113 -17.842 11.197 1.00 67.56 95 TYR A C 1
ATOM 723 O O . TYR A 1 95 ? -1.163 -18.276 11.674 1.00 67.56 95 TYR A O 1
ATOM 731 N N . ARG A 1 96 ? 0.868 -17.350 11.959 1.00 74.38 96 ARG A N 1
ATOM 732 C CA . ARG A 1 96 ? 0.691 -17.123 13.397 1.00 74.38 96 ARG A CA 1
ATOM 733 C C . ARG A 1 96 ? -0.458 -16.120 13.610 1.00 74.38 96 ARG A C 1
ATOM 735 O O . ARG A 1 96 ? -0.511 -15.144 12.860 1.00 74.38 96 ARG A O 1
ATOM 742 N N . PRO A 1 97 ? -1.341 -16.315 14.608 1.00 80.69 97 PRO A N 1
ATOM 743 C CA . PRO A 1 97 ? -2.338 -15.315 14.979 1.00 80.69 97 PRO A CA 1
ATOM 744 C C . PRO A 1 97 ? -1.694 -13.952 15.245 1.00 80.69 97 PRO A C 1
ATOM 746 O O . PRO A 1 97 ? -0.650 -13.874 15.897 1.00 80.69 97 PRO A O 1
ATOM 749 N N . ILE A 1 98 ? -2.311 -12.883 14.742 1.00 79.94 98 ILE A N 1
ATOM 750 C CA . ILE A 1 98 ? -1.827 -11.510 14.920 1.00 79.94 98 ILE A CA 1
ATOM 751 C C . ILE A 1 98 ? -2.902 -10.710 15.644 1.00 79.94 98 ILE A C 1
ATOM 753 O O . ILE A 1 98 ? -4.019 -10.582 15.142 1.00 79.94 98 ILE A O 1
ATOM 757 N N . ALA A 1 99 ? -2.555 -10.145 16.798 1.00 83.44 99 ALA A N 1
ATOM 758 C CA . ALA A 1 99 ? -3.386 -9.155 17.468 1.00 83.44 99 ALA A CA 1
ATOM 759 C C . ALA A 1 99 ? -3.240 -7.805 16.751 1.00 83.44 99 ALA A C 1
ATOM 761 O O . ALA A 1 99 ? -2.134 -7.292 16.573 1.00 83.44 99 ALA A O 1
ATOM 762 N N . VAL A 1 100 ? -4.358 -7.243 16.307 1.00 82.69 100 VAL A N 1
ATOM 763 C CA . VAL A 1 100 ? -4.429 -5.962 15.608 1.00 82.69 100 VAL A CA 1
ATOM 764 C C . VAL A 1 100 ? -5.263 -5.005 16.445 1.00 82.69 100 VAL A C 1
ATOM 766 O O . VAL A 1 100 ? -6.417 -5.297 16.758 1.00 82.69 100 VAL A O 1
ATOM 769 N N . CYS A 1 101 ? -4.677 -3.851 16.765 1.00 84.94 101 CYS A N 1
ATOM 770 C CA . CYS A 1 101 ? -5.385 -2.715 17.339 1.00 84.94 101 CYS A CA 1
ATOM 771 C C . CYS A 1 101 ? -5.474 -1.566 16.319 1.00 84.94 101 CYS A C 1
ATOM 773 O O . CYS A 1 101 ? -4.502 -1.261 15.609 1.00 84.94 101 CYS A O 1
ATOM 775 N N . ILE A 1 102 ? -6.659 -0.965 16.216 1.00 86.00 102 ILE A N 1
ATOM 776 C CA . ILE A 1 102 ? -6.960 0.189 15.370 1.00 86.00 102 ILE A CA 1
ATOM 777 C C . ILE A 1 102 ? -7.703 1.219 16.217 1.00 86.00 102 ILE A C 1
ATOM 779 O O . ILE A 1 102 ? -8.729 0.894 16.801 1.00 86.00 102 ILE A O 1
ATOM 783 N N . ALA A 1 103 ? -7.216 2.458 16.220 1.00 88.50 103 ALA A N 1
ATOM 784 C CA . ALA A 1 103 ? -7.969 3.618 16.684 1.00 88.50 103 ALA A CA 1
ATOM 785 C C . ALA A 1 103 ? -8.523 4.366 15.462 1.00 88.50 103 ALA A C 1
ATOM 787 O O . ALA A 1 103 ? -7.788 4.611 14.500 1.00 88.50 103 ALA A O 1
ATOM 788 N N . THR A 1 104 ? -9.815 4.690 15.465 1.00 88.00 104 THR A N 1
ATOM 789 C CA . THR A 1 104 ? -10.487 5.379 14.354 1.00 88.00 104 THR A CA 1
ATOM 790 C C . THR A 1 104 ? -11.465 6.438 14.853 1.00 88.00 104 THR A C 1
ATOM 792 O O . THR A 1 104 ? -12.006 6.319 15.945 1.00 88.00 104 THR A O 1
ATOM 795 N N . THR A 1 105 ? -11.710 7.466 14.046 1.00 88.19 105 THR A N 1
ATOM 796 C CA . THR A 1 105 ? -12.765 8.468 14.271 1.00 88.19 105 THR A CA 1
ATOM 797 C C . THR A 1 105 ? -14.141 7.988 13.798 1.00 88.19 105 THR A C 1
ATOM 799 O O . THR A 1 105 ? -15.134 8.682 13.983 1.00 88.19 105 THR A O 1
ATOM 802 N N . LEU A 1 106 ? -14.225 6.798 13.191 1.00 89.31 106 LEU A N 1
ATOM 803 C CA . LEU A 1 106 ? -15.479 6.174 12.773 1.00 89.31 106 LEU A CA 1
ATOM 804 C C . LEU A 1 106 ? -16.171 5.536 13.984 1.00 89.31 106 LEU A C 1
ATOM 806 O O . LEU A 1 106 ? -15.870 4.402 14.371 1.00 89.31 106 LEU A O 1
ATOM 810 N N . LEU A 1 107 ? -17.073 6.297 14.603 1.00 87.62 107 LEU A N 1
ATOM 811 C CA . LEU A 1 107 ? -17.662 5.948 15.897 1.00 87.62 107 LEU A CA 1
ATOM 812 C C . LEU A 1 107 ? -18.761 4.885 15.796 1.00 87.62 107 LEU A C 1
ATOM 814 O O . LEU A 1 107 ? -18.851 4.044 16.686 1.00 87.62 107 LEU A O 1
ATOM 818 N N . ASP A 1 108 ? -19.551 4.884 14.717 1.00 86.31 108 ASP A N 1
ATOM 819 C CA . ASP A 1 108 ? -20.719 4.006 14.581 1.00 86.31 108 ASP A CA 1
ATOM 820 C C . ASP A 1 108 ? -20.334 2.543 14.256 1.00 86.31 108 ASP A C 1
ATOM 822 O O . ASP A 1 108 ? -19.762 2.271 13.192 1.00 86.31 108 ASP A O 1
ATOM 826 N N . PRO A 1 109 ? -20.651 1.571 15.138 1.00 84.56 109 PRO A N 1
ATOM 827 C CA . PRO A 1 109 ? -20.436 0.150 14.885 1.00 84.56 109 PRO A CA 1
ATOM 828 C C . PRO A 1 109 ? -21.291 -0.455 13.776 1.00 84.56 109 PRO A C 1
ATOM 830 O O . PRO A 1 109 ? -20.837 -1.433 13.181 1.00 84.56 109 PRO A O 1
ATOM 833 N N . GLN A 1 110 ? -22.486 0.082 13.517 1.00 85.38 110 GLN A N 1
ATOM 834 C CA . GLN A 1 110 ? -23.406 -0.460 12.515 1.00 85.38 110 GLN A CA 1
ATOM 835 C C . GLN A 1 110 ? -23.018 -0.001 11.111 1.00 85.38 110 GLN A C 1
ATOM 837 O O . GLN A 1 110 ? -22.859 -0.837 10.222 1.00 85.38 110 GLN A O 1
ATOM 842 N N . ALA A 1 111 ? -22.761 1.297 10.917 1.00 88.12 111 ALA A N 1
ATOM 843 C CA . ALA A 1 111 ? -22.236 1.796 9.646 1.00 88.12 111 ALA A CA 1
ATOM 844 C C . ALA A 1 111 ? -20.817 1.280 9.349 1.00 88.12 111 ALA A C 1
ATOM 846 O O . ALA A 1 111 ? -20.489 0.990 8.196 1.00 88.12 111 ALA A O 1
ATOM 847 N N . TYR A 1 112 ? -19.970 1.133 10.376 1.00 88.00 112 TYR A N 1
ATOM 848 C CA . TYR A 1 112 ? -18.572 0.722 10.225 1.00 88.00 112 TYR A CA 1
ATOM 849 C C . TYR A 1 112 ? -18.243 -0.496 11.099 1.00 88.00 112 TYR A C 1
ATOM 851 O O . TYR A 1 112 ? -17.681 -0.362 12.197 1.00 88.00 112 TYR A O 1
ATOM 859 N N . PRO A 1 113 ? -18.547 -1.717 10.627 1.00 87.81 113 PRO A N 1
ATOM 860 C CA . PRO A 1 113 ? -18.265 -2.927 11.382 1.00 87.81 113 PRO A CA 1
ATOM 861 C C . PRO A 1 113 ? -16.756 -3.161 11.518 1.00 87.81 113 PRO A C 1
ATOM 863 O O . PRO A 1 113 ? -15.969 -2.916 10.598 1.00 87.81 113 PRO A O 1
ATOM 866 N N . ALA A 1 114 ? -16.349 -3.683 12.678 1.00 85.06 114 ALA A N 1
ATOM 867 C CA . ALA A 1 114 ? -14.942 -3.867 13.038 1.00 85.06 114 ALA A CA 1
ATOM 868 C C . ALA A 1 114 ? -14.150 -4.678 11.998 1.00 85.06 114 ALA A C 1
ATOM 870 O O . ALA A 1 114 ? -13.027 -4.312 11.650 1.00 85.06 114 ALA A O 1
ATOM 871 N N . ASP A 1 115 ? -14.745 -5.738 11.452 1.00 83.06 115 ASP A N 1
ATOM 872 C CA . ASP A 1 115 ? -14.065 -6.633 10.512 1.00 83.06 115 ASP A CA 1
ATOM 873 C C . ASP A 1 115 ? -13.732 -5.928 9.188 1.00 83.06 115 ASP A C 1
ATOM 875 O O . ASP A 1 115 ? -12.634 -6.093 8.648 1.00 83.06 115 ASP A O 1
ATOM 879 N N . LYS A 1 116 ? -14.618 -5.035 8.723 1.00 84.44 116 LYS A N 1
ATOM 880 C CA . LYS A 1 116 ? -14.388 -4.205 7.531 1.00 84.44 116 LYS A CA 1
ATOM 881 C C . LYS A 1 116 ? -13.336 -3.129 7.742 1.00 84.44 116 LYS A C 1
ATOM 883 O O . LYS A 1 116 ? -12.650 -2.768 6.791 1.00 84.44 116 LYS A O 1
ATOM 888 N N . LEU A 1 117 ? -13.145 -2.661 8.972 1.00 86.00 117 LEU A N 1
ATOM 889 C CA . LEU A 1 117 ? -12.067 -1.726 9.307 1.00 86.00 117 LEU A CA 1
ATOM 890 C C . LEU A 1 117 ? -10.701 -2.420 9.409 1.00 86.00 117 LEU A C 1
ATOM 892 O O . LEU A 1 117 ? -9.660 -1.812 9.144 1.00 86.00 117 LEU A O 1
ATOM 896 N N . ILE A 1 118 ? -10.683 -3.712 9.737 1.00 83.44 118 ILE A N 1
ATOM 897 C CA . ILE A 1 118 ? -9.451 -4.497 9.863 1.00 83.44 118 ILE A CA 1
ATOM 898 C C . ILE A 1 118 ? -8.930 -4.981 8.510 1.00 83.44 118 ILE A C 1
ATOM 900 O O . ILE A 1 118 ? -7.714 -5.026 8.305 1.00 83.44 118 ILE A O 1
ATOM 904 N N . GLU A 1 119 ? -9.808 -5.303 7.561 1.00 81.88 119 GLU A N 1
ATOM 905 C CA . GLU A 1 119 ? -9.429 -5.732 6.207 1.00 81.88 119 GLU A CA 1
ATOM 906 C C . GLU A 1 119 ? -8.399 -4.779 5.528 1.00 81.88 119 GLU A C 1
ATOM 908 O O . GLU A 1 119 ? -7.333 -5.252 5.096 1.00 81.88 119 GLU A O 1
ATOM 913 N N . PRO A 1 120 ? -8.610 -3.444 5.485 1.00 80.56 120 PRO A N 1
ATOM 914 C CA . PRO A 1 120 ? -7.625 -2.489 4.968 1.00 80.56 120 PRO A CA 1
ATOM 915 C C . PRO A 1 120 ? -6.318 -2.466 5.765 1.00 80.56 120 PRO A C 1
ATOM 917 O O . PRO A 1 120 ? -5.235 -2.373 5.183 1.00 80.56 120 PRO A O 1
ATOM 920 N N . ARG A 1 121 ? -6.389 -2.597 7.097 1.00 80.38 121 ARG A N 1
ATOM 921 C CA . ARG A 1 121 ? -5.210 -2.623 7.979 1.00 80.38 121 ARG A CA 1
ATOM 922 C C . ARG A 1 121 ? -4.304 -3.805 7.653 1.00 80.38 121 ARG A C 1
ATOM 924 O O . ARG A 1 121 ? -3.087 -3.638 7.585 1.00 80.38 121 ARG A O 1
ATOM 931 N N . LEU A 1 122 ? -4.888 -4.975 7.398 1.00 76.75 122 LEU A N 1
ATOM 932 C CA . LEU A 1 122 ? -4.160 -6.172 6.970 1.00 76.75 122 LEU A CA 1
ATOM 933 C C . LEU A 1 122 ? -3.563 -6.007 5.569 1.00 76.75 122 LEU A C 1
ATOM 935 O O . LEU A 1 122 ? -2.495 -6.546 5.281 1.00 76.75 122 LEU A O 1
ATOM 939 N N . SER A 1 123 ? -4.223 -5.226 4.718 1.00 75.81 123 SER A N 1
ATOM 940 C CA . SER A 1 123 ? -3.763 -4.912 3.366 1.00 75.81 123 SER A CA 1
ATOM 941 C C . SER A 1 123 ? -2.681 -3.827 3.328 1.00 75.81 123 SER A C 1
ATOM 943 O O . SER A 1 123 ? -2.051 -3.650 2.289 1.00 75.81 123 SER A O 1
ATOM 945 N N . ARG A 1 124 ? -2.385 -3.134 4.440 1.00 78.38 124 ARG A N 1
ATOM 946 C CA . ARG A 1 124 ? -1.352 -2.080 4.504 1.00 78.38 124 ARG A CA 1
ATOM 947 C C . ARG A 1 124 ? 0.010 -2.562 4.007 1.00 78.38 124 ARG A C 1
ATOM 949 O O . ARG A 1 124 ? 0.685 -1.817 3.305 1.00 78.38 124 ARG A O 1
ATOM 956 N N . TRP A 1 125 ? 0.394 -3.802 4.308 1.00 75.12 125 TRP A N 1
ATOM 957 C CA . TRP A 1 125 ? 1.661 -4.392 3.854 1.00 75.12 125 TRP A CA 1
ATOM 958 C C . TRP A 1 125 ? 1.801 -4.440 2.323 1.00 75.12 125 TRP A C 1
ATOM 960 O O . TRP A 1 125 ? 2.915 -4.493 1.801 1.00 75.12 125 TRP A O 1
ATOM 970 N N . MET A 1 126 ? 0.697 -4.337 1.572 1.00 80.38 126 MET A N 1
ATOM 971 C CA . MET A 1 126 ? 0.740 -4.194 0.114 1.00 80.38 126 MET A CA 1
ATOM 972 C C . MET A 1 126 ? 1.539 -2.961 -0.322 1.00 80.38 126 MET A C 1
ATOM 974 O O . MET A 1 126 ? 2.155 -2.994 -1.387 1.00 80.38 126 MET A O 1
ATOM 978 N N . ILE A 1 127 ? 1.606 -1.905 0.499 1.00 84.69 127 ILE A N 1
ATOM 979 C CA . ILE A 1 127 ? 2.387 -0.707 0.175 1.00 84.69 127 ILE A CA 1
ATOM 980 C C . ILE A 1 127 ? 3.876 -1.017 0.015 1.00 84.69 127 ILE A C 1
ATOM 982 O O . ILE A 1 127 ? 4.516 -0.471 -0.875 1.00 84.69 127 ILE A O 1
ATOM 986 N N . GLU A 1 128 ? 4.429 -1.942 0.797 1.00 87.44 128 GLU A N 1
ATOM 987 C CA . GLU A 1 128 ? 5.840 -2.319 0.683 1.00 87.44 128 GLU A CA 1
ATOM 988 C C . GLU A 1 128 ? 6.112 -3.047 -0.628 1.00 87.44 128 GLU A C 1
ATOM 990 O O . GLU A 1 128 ? 7.132 -2.829 -1.283 1.00 87.44 128 GLU A O 1
ATOM 995 N N . THR A 1 129 ? 5.164 -3.885 -1.047 1.00 87.06 129 THR A N 1
ATOM 996 C CA . THR A 1 129 ? 5.223 -4.554 -2.347 1.00 87.06 129 THR A CA 1
ATOM 997 C C . THR A 1 129 ? 5.141 -3.528 -3.479 1.00 87.06 129 THR A C 1
ATOM 999 O O . THR A 1 129 ? 5.923 -3.593 -4.426 1.00 87.06 129 THR A O 1
ATOM 1002 N N . ASN A 1 130 ? 4.281 -2.520 -3.342 1.00 89.00 130 ASN A N 1
ATOM 1003 C CA . ASN A 1 130 ? 4.149 -1.416 -4.292 1.00 89.00 130 ASN A CA 1
ATOM 1004 C C . ASN A 1 130 ? 5.428 -0.568 -4.379 1.00 89.00 130 ASN A C 1
ATOM 1006 O O . ASN A 1 130 ? 5.921 -0.305 -5.476 1.00 89.00 130 ASN A O 1
ATOM 1010 N N . ILE A 1 131 ? 6.020 -0.214 -3.237 1.00 90.31 131 ILE A N 1
ATOM 1011 C CA . ILE A 1 131 ? 7.302 0.501 -3.162 1.00 90.31 131 ILE A CA 1
ATOM 1012 C C . ILE A 1 131 ? 8.420 -0.345 -3.776 1.00 90.31 131 ILE A C 1
ATOM 1014 O O . ILE A 1 131 ? 9.265 0.182 -4.498 1.00 90.31 131 ILE A O 1
ATOM 1018 N N . ARG A 1 132 ? 8.422 -1.664 -3.552 1.00 90.50 132 ARG A N 1
ATOM 1019 C CA . ARG A 1 132 ? 9.373 -2.577 -4.198 1.00 90.50 132 ARG A CA 1
ATOM 1020 C C . ARG A 1 132 ? 9.209 -2.581 -5.718 1.00 90.50 132 ARG A C 1
ATOM 1022 O O . ARG A 1 132 ? 10.216 -2.652 -6.415 1.00 90.50 132 ARG A O 1
ATOM 1029 N N . HIS A 1 133 ? 7.987 -2.516 -6.246 1.00 91.88 133 HIS A N 1
ATOM 1030 C CA . HIS A 1 133 ? 7.773 -2.410 -7.691 1.00 91.88 133 HIS A CA 1
ATOM 1031 C C . HIS A 1 133 ? 8.374 -1.121 -8.259 1.00 91.88 133 HIS A C 1
ATOM 1033 O O . HIS A 1 133 ? 9.109 -1.192 -9.239 1.00 91.88 133 HIS A O 1
ATOM 1039 N N . LEU A 1 134 ? 8.155 0.016 -7.598 1.00 92.50 134 LEU A N 1
ATOM 1040 C CA . LEU A 1 134 ? 8.774 1.291 -7.971 1.00 92.50 134 LEU A CA 1
ATOM 1041 C C . LEU A 1 134 ? 10.306 1.216 -7.933 1.00 92.50 134 LEU A C 1
ATOM 1043 O O . LEU A 1 134 ? 10.961 1.445 -8.943 1.00 92.50 134 LEU A O 1
ATOM 1047 N N . LYS A 1 135 ? 10.884 0.832 -6.791 1.00 89.81 135 LYS A N 1
ATOM 1048 C CA . LYS A 1 135 ? 12.343 0.823 -6.608 1.00 89.81 135 LYS A CA 1
ATOM 1049 C C . LYS A 1 135 ? 13.043 -0.206 -7.494 1.00 89.81 135 LYS A C 1
ATOM 1051 O O . LYS A 1 135 ? 13.990 0.131 -8.178 1.00 89.81 135 LYS A O 1
ATOM 1056 N N . ILE A 1 136 ? 12.567 -1.452 -7.497 1.00 90.12 136 ILE A N 1
ATOM 1057 C CA . ILE A 1 136 ? 13.307 -2.579 -8.087 1.00 90.12 136 ILE A CA 1
ATOM 1058 C C . ILE A 1 136 ? 12.792 -2.964 -9.472 1.00 90.12 136 ILE A C 1
ATOM 1060 O O . ILE A 1 136 ? 13.583 -3.286 -10.348 1.00 90.12 136 ILE A O 1
ATOM 1064 N N . ARG A 1 137 ? 11.470 -2.999 -9.693 1.00 90.06 137 ARG A N 1
ATOM 1065 C CA . ARG A 1 137 ? 10.929 -3.472 -10.985 1.00 90.06 137 ARG A CA 1
ATOM 1066 C C . ARG A 1 137 ? 11.005 -2.403 -12.066 1.00 90.06 137 ARG A C 1
ATOM 1068 O O . ARG A 1 137 ? 11.249 -2.752 -13.215 1.00 90.06 137 ARG A O 1
ATOM 1075 N N . LEU A 1 138 ? 10.788 -1.142 -11.699 1.00 91.62 138 LEU A N 1
ATOM 1076 C CA . LEU A 1 138 ? 10.955 -0.014 -12.612 1.00 91.62 138 LEU A CA 1
ATOM 1077 C C . LEU A 1 138 ? 12.394 0.516 -12.643 1.00 91.62 138 LEU A C 1
ATOM 1079 O O . LEU A 1 138 ? 12.738 1.191 -13.604 1.00 91.62 138 LEU A O 1
ATOM 1083 N N . GLY A 1 139 ? 13.235 0.163 -11.664 1.00 90.31 139 GLY A N 1
ATOM 1084 C CA . GLY A 1 139 ? 14.632 0.608 -11.608 1.00 90.31 139 GLY A CA 1
ATOM 1085 C C . GLY A 1 139 ? 14.801 2.033 -11.079 1.00 90.31 139 GLY A C 1
ATOM 1086 O O . GLY A 1 139 ? 15.720 2.732 -11.484 1.00 90.31 139 GLY A O 1
ATOM 1087 N N . MET A 1 140 ? 13.906 2.483 -10.192 1.00 92.19 140 MET A N 1
ATOM 1088 C CA . MET A 1 140 ? 14.009 3.786 -9.514 1.00 92.19 140 MET A CA 1
ATOM 1089 C C . MET A 1 140 ? 15.044 3.773 -8.366 1.00 92.19 140 MET A C 1
ATOM 1091 O O . MET A 1 140 ? 15.146 4.729 -7.603 1.00 92.19 140 MET A O 1
ATOM 1095 N N . ASP A 1 141 ? 15.769 2.673 -8.157 1.00 87.88 141 ASP A N 1
ATOM 1096 C CA . ASP A 1 141 ? 16.836 2.576 -7.160 1.00 87.88 141 ASP A CA 1
ATOM 1097 C C . ASP A 1 141 ? 18.101 3.351 -7.554 1.00 87.88 141 ASP A C 1
ATOM 1099 O O . ASP A 1 141 ? 18.836 3.777 -6.663 1.00 87.88 141 ASP A O 1
ATOM 1103 N N . VAL A 1 142 ? 18.318 3.594 -8.850 1.00 88.12 142 VAL A N 1
ATOM 1104 C CA . VAL A 1 142 ? 19.422 4.412 -9.370 1.00 88.12 142 VAL A CA 1
ATOM 1105 C C . VAL A 1 142 ? 18.869 5.469 -10.327 1.00 88.12 142 VAL A C 1
ATOM 1107 O O . VAL A 1 142 ? 18.475 5.156 -11.448 1.00 88.12 142 VAL A O 1
ATOM 1110 N N . LEU A 1 143 ? 18.844 6.724 -9.876 1.00 90.44 143 LEU A N 1
ATOM 1111 C CA . LEU A 1 143 ? 18.427 7.875 -10.683 1.00 90.44 143 LEU A CA 1
ATOM 1112 C C . LEU A 1 143 ? 19.600 8.401 -11.515 1.00 90.44 143 LEU A C 1
ATOM 1114 O O . LEU A 1 143 ? 20.744 8.399 -11.052 1.00 90.44 143 LEU A O 1
ATOM 1118 N N . LYS A 1 144 ? 19.327 8.843 -12.744 1.00 90.56 144 LYS A N 1
ATOM 1119 C CA . LYS A 1 144 ? 20.360 9.299 -13.688 1.00 90.56 144 LYS A CA 1
ATOM 1120 C C . LYS A 1 144 ? 20.631 10.796 -13.586 1.00 90.56 144 LYS A C 1
ATOM 1122 O O . LYS A 1 144 ? 21.745 11.23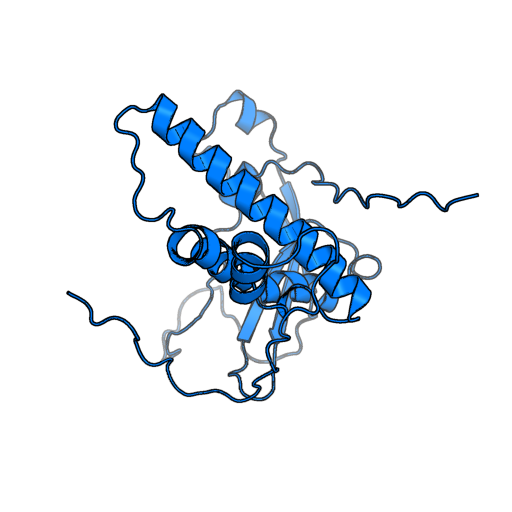6 -13.878 1.00 90.56 144 LYS A O 1
ATOM 1127 N N . CYS A 1 145 ? 19.633 11.588 -13.206 1.00 93.12 145 CYS A N 1
ATOM 1128 C CA . CYS A 1 145 ? 19.772 13.035 -13.113 1.00 93.12 145 CYS A CA 1
ATOM 1129 C C . CYS A 1 145 ? 20.691 13.445 -11.948 1.00 93.12 145 CYS A C 1
ATOM 1131 O O . CYS A 1 145 ? 20.582 12.924 -10.842 1.00 93.12 145 CYS A O 1
ATOM 1133 N N . LYS A 1 146 ? 21.571 14.430 -12.185 1.00 93.25 146 LYS A N 1
ATOM 1134 C CA . LYS A 1 146 ? 22.487 14.991 -11.165 1.00 93.25 146 LYS A CA 1
ATOM 1135 C C . LYS A 1 146 ? 21.999 16.311 -10.549 1.00 93.25 146 LYS A C 1
ATOM 1137 O O . LYS A 1 146 ? 22.539 16.760 -9.547 1.00 93.25 146 LYS A O 1
ATOM 1142 N N . THR A 1 147 ? 20.982 16.932 -11.141 1.00 96.12 147 THR A N 1
ATOM 1143 C CA . THR A 1 147 ? 20.371 18.190 -10.681 1.00 96.12 147 THR A CA 1
ATOM 1144 C C . THR A 1 147 ? 19.126 17.920 -9.837 1.00 96.12 147 THR A C 1
ATOM 1146 O O . THR A 1 147 ? 18.368 17.006 -10.167 1.00 96.12 147 THR A O 1
ATOM 1149 N N . LEU A 1 148 ? 18.848 18.755 -8.828 1.00 95.06 148 LEU A N 1
ATOM 1150 C CA . LEU A 1 148 ? 17.671 18.607 -7.957 1.00 95.06 148 LEU A CA 1
ATOM 1151 C C . LEU A 1 148 ? 16.350 18.574 -8.741 1.00 95.06 148 LEU A C 1
ATOM 1153 O O . LEU A 1 148 ? 15.514 17.700 -8.505 1.00 95.06 148 LEU A O 1
ATOM 1157 N N . ASP A 1 149 ? 16.169 19.492 -9.689 1.00 95.75 149 ASP A N 1
ATOM 1158 C CA . ASP A 1 149 ? 14.927 19.566 -10.463 1.00 95.75 149 ASP A CA 1
ATOM 1159 C C . ASP A 1 149 ? 14.780 18.387 -11.429 1.00 95.75 149 ASP A C 1
ATOM 1161 O O . ASP A 1 149 ? 13.708 17.785 -11.498 1.00 95.75 149 ASP A O 1
ATOM 1165 N N . GLY A 1 150 ? 15.875 17.953 -12.061 1.00 95.44 150 GLY A N 1
ATOM 1166 C CA . GLY A 1 150 ? 15.899 16.717 -12.849 1.00 95.44 150 GLY A CA 1
ATOM 1167 C C . GLY A 1 150 ? 15.505 15.480 -12.030 1.00 95.44 150 GLY A C 1
ATOM 1168 O O . GLY A 1 150 ? 14.657 14.705 -12.459 1.00 95.44 150 GLY A O 1
ATOM 1169 N N . VAL A 1 151 ? 16.020 15.330 -10.804 1.00 94.75 151 VAL A N 1
ATOM 1170 C CA . VAL A 1 151 ? 15.643 14.230 -9.892 1.00 94.75 151 VAL A CA 1
ATOM 1171 C C . VAL A 1 151 ? 14.155 14.281 -9.527 1.00 94.75 151 VAL A C 1
ATOM 1173 O O . VAL A 1 151 ? 13.484 13.244 -9.463 1.00 94.75 151 VAL A O 1
ATOM 1176 N N . ARG A 1 152 ? 13.607 15.481 -9.296 1.00 94.25 152 ARG A N 1
ATOM 1177 C CA . ARG A 1 152 ? 12.172 15.658 -9.027 1.00 94.25 152 ARG A CA 1
ATOM 1178 C C . ARG A 1 152 ? 11.333 15.195 -10.214 1.00 94.25 152 ARG A C 1
ATOM 1180 O O . ARG A 1 152 ? 10.371 14.458 -9.997 1.00 94.25 152 ARG A O 1
ATOM 1187 N N . GLN A 1 153 ? 11.706 15.585 -11.431 1.00 95.19 153 GLN A N 1
ATOM 1188 C CA . GLN A 1 153 ? 11.023 15.188 -12.663 1.00 95.19 153 GLN A CA 1
ATOM 1189 C C . GLN A 1 153 ? 11.148 13.685 -12.931 1.00 95.19 153 GLN A C 1
ATOM 1191 O O . GLN A 1 153 ? 10.139 13.023 -13.168 1.00 95.19 153 GLN A O 1
ATOM 1196 N N . GLU A 1 154 ? 12.349 13.118 -12.805 1.00 95.25 154 GLU A N 1
ATOM 1197 C CA . GLU A 1 154 ? 12.611 11.690 -13.008 1.00 95.25 154 GLU A CA 1
ATOM 1198 C C . GLU A 1 154 ? 11.729 10.832 -12.084 1.00 95.25 154 GLU A C 1
ATOM 1200 O O . GLU A 1 154 ? 11.042 9.910 -12.530 1.00 95.25 154 GLU A O 1
ATOM 1205 N N . ARG A 1 155 ? 11.627 11.203 -10.801 1.00 93.94 155 ARG A N 1
ATOM 1206 C CA . ARG A 1 155 ? 10.730 10.544 -9.840 1.00 93.94 155 ARG A CA 1
ATOM 1207 C C . ARG A 1 155 ? 9.252 10.639 -10.237 1.00 93.94 155 ARG A C 1
ATOM 1209 O O . ARG A 1 155 ? 8.509 9.676 -10.037 1.00 93.94 155 ARG A O 1
ATOM 1216 N N . LEU A 1 156 ? 8.806 11.783 -10.761 1.00 95.25 156 LEU A N 1
ATOM 1217 C CA . LEU A 1 156 ? 7.420 11.963 -11.207 1.00 95.25 156 LEU A CA 1
ATOM 1218 C C . LEU A 1 156 ? 7.101 11.077 -12.413 1.00 95.25 156 LEU A C 1
ATOM 1220 O O . LEU A 1 156 ? 6.036 10.464 -12.437 1.00 95.25 156 LEU A O 1
ATOM 1224 N N . ILE A 1 157 ? 8.035 10.934 -13.355 1.00 95.75 157 ILE A N 1
ATOM 1225 C CA . ILE A 1 157 ? 7.891 10.032 -14.505 1.00 95.75 157 ILE A CA 1
ATOM 1226 C C . ILE A 1 157 ? 7.751 8.582 -14.028 1.00 95.75 157 ILE A C 1
ATOM 1228 O O . ILE A 1 157 ? 6.833 7.884 -14.456 1.00 95.75 157 ILE A O 1
ATOM 1232 N N . PHE A 1 158 ? 8.583 8.132 -13.082 1.00 94.88 158 PHE A N 1
ATOM 1233 C CA . PHE A 1 158 ? 8.442 6.792 -12.499 1.00 94.88 158 PHE A CA 1
ATOM 1234 C C . PHE A 1 158 ? 7.076 6.571 -11.845 1.00 94.88 158 PHE A C 1
ATOM 1236 O O . PHE A 1 158 ? 6.473 5.507 -12.013 1.00 94.88 158 PHE A O 1
ATOM 1243 N N . LEU A 1 159 ? 6.571 7.567 -11.114 1.00 95.31 159 LEU A N 1
ATOM 1244 C CA . LEU A 1 159 ? 5.254 7.491 -10.488 1.00 95.31 159 LEU A CA 1
ATOM 1245 C C . LEU A 1 159 ? 4.131 7.449 -11.536 1.00 95.31 159 LEU A C 1
ATOM 1247 O O . LEU A 1 159 ? 3.182 6.679 -11.381 1.00 95.31 159 LEU A O 1
ATOM 1251 N N . LEU A 1 160 ? 4.255 8.222 -12.615 1.00 96.25 160 LEU A N 1
ATOM 1252 C CA . LEU A 1 160 ? 3.310 8.234 -13.729 1.00 96.25 160 LEU A CA 1
ATOM 1253 C C . LEU A 1 160 ? 3.263 6.871 -14.427 1.00 96.25 160 LEU A C 1
ATOM 1255 O O . LEU A 1 160 ? 2.186 6.291 -14.560 1.00 96.25 160 LEU A O 1
ATOM 1259 N N . VAL A 1 161 ? 4.421 6.311 -14.785 1.00 94.69 161 VAL A N 1
ATOM 1260 C CA . VAL A 1 161 ? 4.527 4.976 -15.399 1.00 94.69 161 VAL A CA 1
ATOM 1261 C C . VAL A 1 161 ? 3.962 3.901 -14.471 1.00 94.69 161 VAL A C 1
ATOM 1263 O O . VAL A 1 161 ? 3.209 3.030 -14.905 1.00 94.69 161 VAL A O 1
ATOM 1266 N N . TYR A 1 162 ? 4.263 3.968 -13.173 1.00 95.06 162 TYR A N 1
ATOM 1267 C CA . TYR A 1 162 ? 3.691 3.055 -12.188 1.00 95.06 162 TYR A CA 1
ATOM 1268 C C . TYR A 1 162 ? 2.158 3.121 -12.152 1.00 95.06 162 TYR A C 1
ATOM 1270 O O . TYR A 1 162 ? 1.503 2.077 -12.149 1.00 95.06 162 TYR A O 1
ATOM 1278 N N . ASN A 1 163 ? 1.581 4.324 -12.143 1.00 95.69 163 ASN A N 1
ATOM 1279 C CA . ASN A 1 163 ? 0.130 4.507 -12.135 1.00 95.69 163 ASN A CA 1
ATOM 1280 C C . ASN A 1 163 ? -0.515 4.007 -13.434 1.00 95.69 163 ASN A C 1
ATOM 1282 O O . ASN A 1 163 ? -1.549 3.344 -13.372 1.00 95.69 163 ASN A O 1
ATOM 1286 N N . LEU A 1 164 ? 0.123 4.223 -14.587 1.00 94.50 164 LEU A N 1
ATOM 1287 C CA . LEU A 1 164 ? -0.325 3.674 -15.868 1.00 94.50 164 LEU A CA 1
ATOM 1288 C C . LEU A 1 164 ? -0.387 2.139 -15.834 1.00 94.50 164 LEU A C 1
ATOM 1290 O O . LEU A 1 164 ? -1.414 1.546 -16.161 1.00 94.50 164 LEU A O 1
ATOM 1294 N N . ILE A 1 165 ? 0.676 1.490 -15.348 1.00 94.50 165 ILE A N 1
ATOM 1295 C CA . ILE A 1 165 ? 0.708 0.030 -15.175 1.00 94.50 165 ILE A CA 1
ATOM 1296 C C . ILE A 1 165 ? -0.427 -0.425 -14.250 1.00 94.50 165 ILE A C 1
ATOM 1298 O O . ILE A 1 165 ? -1.083 -1.432 -14.513 1.00 94.50 165 ILE A O 1
ATOM 1302 N N . ARG A 1 166 ? -0.704 0.315 -13.170 1.00 94.25 166 ARG A N 1
ATOM 1303 C CA . ARG A 1 166 ? -1.797 -0.017 -12.244 1.00 94.25 166 ARG A CA 1
ATOM 1304 C C . ARG A 1 166 ? -3.171 0.077 -12.880 1.00 94.25 166 ARG A C 1
ATOM 1306 O O . ARG A 1 166 ? -4.003 -0.773 -12.578 1.00 94.25 166 ARG A O 1
ATOM 1313 N N . ILE A 1 167 ? -3.394 1.043 -13.762 1.00 94.44 167 ILE A N 1
ATOM 1314 C CA . ILE A 1 167 ? -4.637 1.149 -14.528 1.00 94.44 167 ILE A CA 1
ATOM 1315 C C . ILE A 1 167 ? -4.804 -0.087 -15.417 1.00 94.44 167 ILE A C 1
ATOM 1317 O O . ILE A 1 167 ? -5.846 -0.735 -15.365 1.00 94.44 167 ILE A O 1
ATOM 1321 N N . ILE A 1 168 ? -3.763 -0.504 -16.140 1.00 93.75 168 ILE A N 1
ATOM 1322 C CA . ILE A 1 168 ? -3.812 -1.712 -16.981 1.00 93.75 168 ILE A CA 1
ATOM 1323 C C . ILE A 1 168 ? -4.132 -2.957 -16.142 1.00 93.75 168 ILE A C 1
ATOM 1325 O O . ILE A 1 168 ? -5.008 -3.741 -16.506 1.00 93.75 168 ILE A O 1
ATOM 1329 N N . ILE A 1 169 ? -3.487 -3.110 -14.981 1.00 94.94 169 ILE A N 1
ATOM 1330 C CA . ILE A 1 169 ? -3.778 -4.209 -14.049 1.00 94.94 169 ILE A CA 1
ATOM 1331 C C . ILE A 1 169 ? -5.234 -4.152 -13.571 1.00 94.94 169 ILE A C 1
ATOM 1333 O O . ILE A 1 169 ? -5.877 -5.192 -13.485 1.00 94.94 169 ILE A O 1
ATOM 1337 N N . LEU A 1 170 ? -5.774 -2.968 -13.270 1.00 95.00 170 LEU A N 1
ATOM 1338 C CA . LEU A 1 170 ? -7.175 -2.801 -12.869 1.00 95.00 170 LEU A CA 1
ATOM 1339 C C . LEU A 1 170 ? -8.142 -3.242 -13.975 1.00 95.00 170 LEU A C 1
ATOM 1341 O O . LEU A 1 170 ? -9.122 -3.929 -13.689 1.00 95.00 170 LEU A O 1
ATOM 1345 N N . HIS A 1 171 ? -7.862 -2.891 -15.231 1.00 93.50 171 HIS A N 1
ATOM 1346 C CA . HIS A 1 171 ? -8.667 -3.333 -16.371 1.00 93.50 171 HIS A CA 1
ATOM 1347 C C . HIS A 1 171 ? -8.584 -4.850 -16.573 1.00 93.50 171 HIS A C 1
ATOM 1349 O O . HIS A 1 171 ? -9.617 -5.510 -16.691 1.00 93.50 171 HIS A O 1
ATOM 1355 N N . ALA A 1 172 ? -7.381 -5.423 -16.534 1.00 93.69 172 ALA A N 1
ATOM 1356 C CA . ALA A 1 172 ? -7.183 -6.866 -16.641 1.00 93.69 172 ALA A CA 1
ATOM 1357 C C . ALA A 1 172 ? -7.844 -7.634 -15.480 1.00 93.69 172 ALA A C 1
ATOM 1359 O O . ALA A 1 172 ? -8.470 -8.665 -15.706 1.00 93.69 172 ALA A O 1
ATOM 1360 N N . ALA A 1 173 ? -7.784 -7.104 -14.254 1.00 94.88 173 ALA A N 1
ATOM 1361 C CA . ALA A 1 173 ? -8.441 -7.665 -13.071 1.00 94.88 173 ALA A CA 1
ATOM 1362 C C . ALA A 1 173 ? -9.954 -7.773 -13.258 1.00 94.88 173 ALA A C 1
ATOM 1364 O O . ALA A 1 173 ? -10.532 -8.823 -12.982 1.00 94.88 173 ALA A O 1
ATOM 1365 N N . ARG A 1 174 ? -10.582 -6.711 -13.778 1.00 94.12 174 ARG A N 1
ATOM 1366 C CA . ARG A 1 174 ? -12.014 -6.711 -14.098 1.00 94.12 174 ARG A CA 1
ATOM 1367 C C . ARG A 1 174 ? -12.351 -7.740 -15.174 1.00 94.12 174 ARG A C 1
ATOM 1369 O O . ARG A 1 174 ? -13.310 -8.478 -14.999 1.00 94.12 174 ARG A O 1
ATOM 1376 N N . ARG A 1 175 ? -11.547 -7.832 -16.242 1.00 93.50 175 ARG A N 1
ATOM 1377 C CA . ARG A 1 175 ? -11.761 -8.805 -17.331 1.00 93.50 175 ARG A CA 1
ATOM 1378 C C . ARG A 1 175 ? -11.609 -10.258 -16.878 1.00 93.50 175 ARG A C 1
ATOM 1380 O O . ARG A 1 175 ? -12.359 -11.108 -17.333 1.00 93.50 175 ARG A O 1
ATOM 1387 N N . GLN A 1 176 ? -10.645 -10.543 -16.006 1.00 94.06 176 GLN A N 1
ATOM 1388 C CA . GLN A 1 176 ? -10.367 -11.902 -15.529 1.00 94.06 176 GLN A CA 1
ATOM 1389 C C . GLN A 1 176 ? -11.180 -12.296 -14.286 1.00 94.06 176 GLN A C 1
ATOM 1391 O O . GLN A 1 176 ? -11.110 -13.443 -13.856 1.00 94.06 176 GLN A O 1
ATOM 1396 N N . GLY A 1 177 ? -11.906 -11.360 -13.663 1.00 93.31 177 GLY A N 1
ATOM 1397 C CA . GLY A 1 177 ? -12.633 -11.611 -12.414 1.00 93.31 177 GLY A CA 1
ATOM 1398 C C . GLY A 1 177 ? -11.719 -11.883 -11.211 1.00 93.31 177 GLY A C 1
ATOM 1399 O O . GLY A 1 177 ? -12.105 -12.585 -10.278 1.00 93.31 177 GLY A O 1
ATOM 1400 N N . VAL A 1 178 ? -10.490 -11.354 -11.215 1.00 92.38 178 VAL A N 1
ATOM 1401 C CA . VAL A 1 178 ? -9.482 -11.614 -10.173 1.00 92.38 178 VAL A CA 1
ATOM 1402 C C . VAL A 1 178 ? -9.138 -10.335 -9.411 1.00 92.38 178 VAL A C 1
ATOM 1404 O O . VAL A 1 178 ? -9.089 -9.244 -9.966 1.00 92.38 178 VAL A O 1
ATOM 1407 N N . SER A 1 179 ? -8.829 -10.464 -8.117 1.00 89.19 179 SER A N 1
ATOM 1408 C CA . SER A 1 179 ? -8.262 -9.376 -7.310 1.00 89.19 179 SER A CA 1
ATOM 1409 C C . SER A 1 179 ? -7.008 -8.761 -7.953 1.00 89.19 179 SER A C 1
ATOM 1411 O O . SER A 1 179 ? -6.048 -9.463 -8.275 1.00 89.19 179 SER A O 1
ATOM 1413 N N . VAL A 1 180 ? -6.970 -7.426 -8.014 1.00 90.62 180 VAL A N 1
ATOM 1414 C CA . VAL A 1 180 ? -5.840 -6.599 -8.492 1.00 90.62 180 VAL A CA 1
ATOM 1415 C C . VAL A 1 180 ? -4.513 -6.998 -7.839 1.00 90.62 180 VAL A C 1
ATOM 1417 O O . VAL A 1 180 ? -3.465 -6.993 -8.478 1.00 90.62 180 VAL A O 1
ATOM 1420 N N . ASN A 1 181 ? -4.554 -7.388 -6.562 1.00 86.56 181 ASN A N 1
ATOM 1421 C CA . ASN A 1 181 ? -3.368 -7.744 -5.785 1.00 86.56 181 ASN A CA 1
ATOM 1422 C C . ASN A 1 181 ? -2.757 -9.090 -6.198 1.00 86.56 181 ASN A C 1
ATOM 1424 O O . ASN A 1 181 ? -1.620 -9.383 -5.830 1.00 86.56 181 ASN A O 1
ATOM 1428 N N . ARG A 1 182 ? -3.503 -9.923 -6.931 1.00 89.81 182 ARG A N 1
ATOM 1429 C CA . ARG A 1 182 ? -3.028 -11.224 -7.408 1.00 89.81 182 ARG A CA 1
ATOM 1430 C C . ARG A 1 182 ? -2.373 -11.146 -8.777 1.00 89.81 182 ARG A C 1
ATOM 1432 O O . ARG A 1 182 ? -1.566 -12.017 -9.084 1.00 89.81 182 ARG A O 1
ATOM 1439 N N . LEU A 1 183 ? -2.674 -10.135 -9.580 1.00 93.00 183 LEU A N 1
ATOM 1440 C CA . LEU A 1 183 ? -2.079 -10.003 -10.904 1.00 93.00 183 LEU A CA 1
ATOM 1441 C C . LEU A 1 183 ? -0.602 -9.613 -10.826 1.00 93.00 183 LEU A C 1
ATOM 1443 O O . LEU A 1 183 ? -0.160 -8.867 -9.948 1.00 93.00 183 LEU A O 1
ATOM 1447 N N . SER A 1 184 ? 0.185 -10.168 -11.739 1.00 92.88 184 SER A N 1
ATOM 1448 C CA . SER A 1 184 ? 1.628 -9.983 -11.768 1.00 92.88 184 SER A CA 1
ATOM 1449 C C . SER A 1 184 ? 2.018 -8.634 -12.379 1.00 92.88 184 SER A C 1
ATOM 1451 O O . SER A 1 184 ? 1.981 -8.454 -13.589 1.00 92.88 184 SER A O 1
ATOM 1453 N N . PHE A 1 185 ? 2.509 -7.705 -11.549 1.00 93.62 185 PHE A N 1
ATOM 1454 C CA . PHE A 1 185 ? 3.094 -6.440 -12.032 1.00 93.62 185 PHE A CA 1
ATOM 1455 C C . PHE A 1 185 ? 4.264 -6.667 -13.004 1.00 93.62 185 PHE A C 1
ATOM 1457 O O . PHE A 1 185 ? 4.484 -5.903 -13.938 1.00 93.62 185 PHE A O 1
ATOM 1464 N N . ALA A 1 186 ? 5.039 -7.724 -12.753 1.00 92.31 186 ALA A N 1
ATOM 1465 C CA . ALA A 1 186 ? 6.162 -8.137 -13.582 1.00 92.31 186 ALA A CA 1
ATOM 1466 C C . ALA A 1 186 ? 5.747 -8.441 -15.022 1.00 92.31 186 ALA A C 1
ATOM 1468 O O . ALA A 1 186 ? 6.449 -8.057 -15.952 1.00 92.31 186 ALA A O 1
ATOM 1469 N N . ASP A 1 187 ? 4.622 -9.132 -15.149 1.00 94.19 187 ASP A N 1
ATOM 1470 C CA . ASP A 1 187 ? 4.066 -9.585 -16.410 1.00 94.19 187 ASP A CA 1
ATOM 1471 C C . ASP A 1 187 ? 3.442 -8.419 -17.180 1.00 94.19 187 ASP A C 1
ATOM 1473 O O . ASP A 1 187 ? 3.745 -8.216 -18.348 1.00 94.19 187 ASP A O 1
ATOM 1477 N N . THR A 1 188 ? 2.707 -7.538 -16.491 1.00 94.62 188 THR A N 1
ATOM 1478 C CA . THR A 1 188 ? 2.187 -6.307 -17.106 1.00 94.62 188 THR A CA 1
ATOM 1479 C C . THR A 1 188 ? 3.302 -5.428 -17.661 1.00 94.62 188 THR A C 1
ATOM 1481 O O . THR A 1 188 ? 3.177 -4.893 -18.755 1.00 94.62 188 THR A O 1
ATOM 1484 N N . LEU A 1 189 ? 4.412 -5.289 -16.931 1.00 94.06 189 LEU A N 1
ATOM 1485 C CA . LEU A 1 189 ? 5.565 -4.530 -17.410 1.00 94.06 189 LEU A CA 1
ATOM 1486 C C . LEU A 1 189 ? 6.222 -5.186 -18.635 1.00 94.06 189 LEU A C 1
ATOM 1488 O O . LEU A 1 189 ? 6.674 -4.471 -19.523 1.00 94.06 189 LEU A O 1
ATOM 1492 N N . ALA A 1 190 ? 6.296 -6.519 -18.679 1.00 92.94 190 ALA A N 1
ATOM 1493 C CA . ALA A 1 190 ? 6.817 -7.242 -19.838 1.00 92.94 190 ALA A CA 1
ATOM 1494 C C . ALA A 1 190 ? 5.904 -7.065 -21.059 1.00 92.94 190 ALA A C 1
ATOM 1496 O O . ALA A 1 190 ? 6.396 -6.754 -22.139 1.00 92.94 190 ALA A O 1
ATOM 1497 N N . TRP A 1 191 ? 4.587 -7.158 -20.866 1.00 94.12 191 TRP A N 1
ATOM 1498 C CA . TRP A 1 191 ? 3.604 -6.915 -21.917 1.00 94.12 191 TRP A CA 1
ATOM 1499 C C . TRP A 1 191 ? 3.668 -5.479 -22.456 1.00 94.12 191 TRP A C 1
ATOM 1501 O O . TRP A 1 191 ? 3.690 -5.300 -23.662 1.00 94.12 191 TRP A O 1
ATOM 1511 N N . ILE A 1 192 ? 3.809 -4.453 -21.609 1.00 93.00 192 ILE A N 1
ATOM 1512 C CA . ILE A 1 192 ? 3.961 -3.066 -22.100 1.00 93.00 192 ILE A CA 1
ATOM 1513 C C . ILE A 1 192 ? 5.233 -2.894 -22.943 1.00 93.00 192 ILE A C 1
ATOM 1515 O O . ILE A 1 192 ? 5.265 -2.073 -23.852 1.00 93.00 192 ILE A O 1
ATOM 1519 N N . ARG A 1 193 ? 6.304 -3.628 -22.617 1.00 92.19 193 ARG A N 1
ATOM 1520 C CA . ARG A 1 193 ? 7.594 -3.510 -23.310 1.00 92.19 193 ARG A CA 1
ATOM 1521 C C . ARG A 1 193 ? 7.647 -4.275 -24.628 1.00 92.19 193 ARG A C 1
ATOM 1523 O O . ARG A 1 193 ? 8.347 -3.830 -25.529 1.00 92.19 193 ARG A O 1
ATOM 1530 N N . TYR A 1 194 ? 6.987 -5.427 -24.703 1.00 92.50 194 TYR A N 1
ATOM 1531 C CA . TYR A 1 194 ? 7.186 -6.391 -25.791 1.00 92.50 194 TYR A CA 1
ATOM 1532 C C . TYR A 1 194 ? 5.889 -6.928 -26.409 1.00 92.50 194 TYR A C 1
ATOM 1534 O O . TYR A 1 194 ? 5.950 -7.657 -27.392 1.00 92.50 194 TYR A O 1
ATOM 1542 N N . GLY A 1 195 ? 4.732 -6.641 -25.817 1.00 87.94 195 GLY A N 1
ATOM 1543 C CA . GLY A 1 195 ? 3.429 -7.114 -26.277 1.00 87.94 195 GLY A CA 1
ATOM 1544 C C . GLY A 1 195 ? 2.729 -6.129 -27.211 1.00 87.94 195 GLY A C 1
ATOM 1545 O O . GLY A 1 195 ? 3.146 -4.981 -27.361 1.00 87.94 195 GLY A O 1
ATOM 1546 N N . ASP A 1 196 ? 1.632 -6.583 -27.818 1.00 88.06 196 ASP A N 1
ATOM 1547 C CA . ASP A 1 196 ? 0.752 -5.720 -28.606 1.00 88.06 196 ASP A CA 1
ATOM 1548 C C . ASP A 1 196 ? -0.147 -4.891 -27.682 1.00 88.06 196 ASP A C 1
ATOM 1550 O O . ASP A 1 196 ? -0.892 -5.441 -26.872 1.00 88.06 196 ASP A O 1
ATOM 1554 N N . LEU A 1 197 ? -0.075 -3.564 -27.813 1.00 86.00 197 LEU A N 1
ATOM 1555 C CA . LEU A 1 197 ? -0.833 -2.601 -27.013 1.00 86.00 197 LEU A CA 1
ATOM 1556 C C . LEU A 1 197 ? -2.281 -2.414 -27.490 1.00 86.00 197 LEU A C 1
ATOM 1558 O O . LEU A 1 197 ? -3.060 -1.749 -26.804 1.00 86.00 197 LEU A O 1
ATOM 1562 N N . ARG A 1 198 ? -2.651 -2.970 -28.650 1.00 85.81 198 ARG A N 1
ATOM 1563 C CA . ARG A 1 198 ? -4.015 -2.891 -29.197 1.00 85.81 198 ARG A CA 1
ATOM 1564 C C . ARG A 1 198 ? -5.006 -3.762 -28.427 1.00 85.81 198 ARG A C 1
ATOM 1566 O O . ARG A 1 198 ? -6.190 -3.439 -28.380 1.00 85.81 198 ARG A O 1
ATOM 1573 N N . GLU A 1 199 ? -4.528 -4.823 -27.783 1.00 84.31 199 GLU A N 1
ATOM 1574 C CA . GLU A 1 199 ? -5.353 -5.768 -27.032 1.00 84.31 199 GLU A CA 1
ATOM 1575 C C . GLU A 1 199 ? -4.968 -5.786 -25.555 1.00 84.31 199 GLU A C 1
ATOM 1577 O O . GLU A 1 199 ? -3.789 -5.843 -25.223 1.00 84.31 199 GLU A O 1
ATOM 1582 N N . TYR A 1 200 ? -5.931 -5.803 -24.622 1.00 82.56 200 TYR A N 1
ATOM 1583 C CA . TYR A 1 200 ? -5.530 -5.980 -23.219 1.00 82.56 200 TYR A CA 1
ATOM 1584 C C . TYR A 1 200 ? -5.102 -7.425 -22.936 1.00 82.56 200 TYR A C 1
ATOM 1586 O O . TYR A 1 200 ? -5.827 -8.355 -23.312 1.00 82.56 200 TYR A O 1
ATOM 1594 N N . PRO A 1 201 ? -4.015 -7.616 -22.168 1.00 85.31 201 PRO A N 1
ATOM 1595 C CA . PRO A 1 201 ? -3.414 -8.921 -21.962 1.00 85.31 201 PRO A CA 1
ATOM 1596 C C . PRO A 1 201 ? -4.180 -9.775 -20.951 1.00 85.31 201 PRO A C 1
ATOM 1598 O O . PRO A 1 201 ? -4.698 -9.294 -19.934 1.00 85.31 201 PRO A O 1
ATOM 1601 N N . ALA A 1 202 ? -4.128 -11.087 -21.166 1.00 90.62 202 ALA A N 1
ATOM 1602 C CA . ALA A 1 202 ? -4.371 -12.068 -20.121 1.00 90.62 202 ALA A CA 1
ATOM 1603 C C . ALA A 1 202 ? -3.136 -12.156 -19.201 1.00 90.62 202 ALA A C 1
ATOM 1605 O O . ALA A 1 202 ? -2.242 -12.968 -19.402 1.00 90.62 202 ALA A O 1
ATOM 1606 N N . LEU A 1 203 ? -3.078 -11.275 -18.200 1.00 93.25 203 LEU A N 1
ATOM 1607 C CA . LEU A 1 203 ? -2.014 -11.247 -17.196 1.00 93.25 203 LEU A CA 1
ATOM 1608 C C . LEU A 1 203 ? -1.955 -12.514 -16.332 1.00 93.25 203 LEU A C 1
ATOM 1610 O O . LEU A 1 203 ? -2.984 -13.037 -15.906 1.00 93.25 203 LEU A O 1
ATOM 1614 N N . ILE A 1 204 ? -0.740 -12.915 -15.959 1.00 93.44 204 ILE A N 1
ATOM 1615 C CA . ILE A 1 204 ? -0.469 -14.016 -15.035 1.00 93.44 204 ILE A CA 1
ATOM 1616 C C . ILE A 1 204 ? -1.072 -13.721 -13.657 1.00 93.44 204 ILE A C 1
ATOM 1618 O O . ILE A 1 204 ? -0.746 -12.728 -12.989 1.00 93.44 204 ILE A O 1
ATOM 1622 N N . VAL A 1 205 ? -1.892 -14.661 -13.189 1.00 93.69 205 VAL A N 1
ATOM 1623 C CA . VAL A 1 205 ? -2.481 -14.655 -11.852 1.00 93.69 205 VAL A CA 1
ATOM 1624 C C . VAL A 1 205 ? -1.555 -15.375 -10.876 1.00 93.69 205 VAL A C 1
ATOM 1626 O O . VAL A 1 205 ? -1.304 -16.573 -10.987 1.00 93.69 205 VAL A O 1
ATOM 1629 N N . ASN A 1 206 ? -1.086 -14.671 -9.846 1.00 89.38 206 ASN A N 1
ATOM 1630 C CA . ASN A 1 206 ? -0.303 -15.303 -8.792 1.00 89.38 206 ASN A CA 1
ATOM 1631 C C . ASN A 1 206 ? -1.193 -16.257 -7.968 1.00 89.38 206 ASN A C 1
ATOM 1633 O O . ASN A 1 206 ? -2.255 -15.842 -7.468 1.00 89.38 206 ASN A O 1
ATOM 1637 N N . PRO A 1 207 ? -0.784 -17.528 -7.791 1.00 84.00 207 PRO A N 1
ATOM 1638 C CA . PRO A 1 207 ? -1.530 -18.476 -6.977 1.00 84.00 207 PRO A CA 1
ATOM 1639 C C . PRO A 1 207 ? -1.481 -18.057 -5.507 1.00 84.00 207 PRO A C 1
ATOM 1641 O O . PRO A 1 207 ? -0.460 -17.562 -5.014 1.00 84.00 207 PRO A O 1
ATOM 1644 N N . LEU A 1 208 ? -2.588 -18.277 -4.797 1.00 75.88 208 LEU A N 1
ATOM 1645 C CA . LEU A 1 208 ? -2.594 -18.180 -3.343 1.00 75.88 208 LEU A CA 1
ATOM 1646 C C . LEU A 1 208 ? -1.717 -19.312 -2.800 1.00 75.88 208 LEU A C 1
ATOM 1648 O O . LEU A 1 208 ? -1.922 -20.472 -3.140 1.00 75.88 208 LEU A O 1
ATOM 1652 N N . ARG A 1 209 ? -0.728 -18.974 -1.970 1.00 70.75 209 ARG A N 1
ATOM 1653 C CA . ARG A 1 209 ? 0.131 -19.952 -1.287 1.00 70.75 209 ARG A CA 1
ATOM 1654 C C . ARG A 1 209 ? -0.121 -19.884 0.223 1.00 70.75 209 ARG A C 1
ATOM 1656 O O . ARG A 1 209 ? 0.683 -19.271 0.929 1.00 70.75 209 ARG A O 1
ATOM 1663 N N . PRO A 1 210 ? -1.258 -20.408 0.717 1.00 64.00 210 PRO A N 1
ATOM 1664 C CA . PRO A 1 210 ? -1.521 -20.475 2.152 1.00 64.00 210 PRO A CA 1
ATOM 1665 C C . PRO A 1 210 ? -0.524 -21.441 2.814 1.00 64.00 210 PRO A C 1
ATOM 1667 O O . PRO A 1 210 ? -0.152 -22.438 2.205 1.00 64.00 210 PRO A O 1
ATOM 1670 N N . GLY A 1 211 ? -0.075 -21.166 4.043 1.00 58.59 211 GLY A N 1
ATOM 1671 C CA . GLY A 1 211 ? 0.795 -22.107 4.776 1.00 58.59 211 GLY A CA 1
ATOM 1672 C C . GLY A 1 211 ? 2.297 -21.986 4.549 1.00 58.59 211 GLY A C 1
ATOM 1673 O O . GLY A 1 211 ? 3.042 -22.803 5.077 1.00 58.59 211 GLY A O 1
ATOM 1674 N N . ARG A 1 212 ? 2.780 -20.988 3.802 1.00 61.28 212 ARG A N 1
ATOM 1675 C CA . ARG A 1 212 ? 4.222 -20.836 3.573 1.00 61.28 212 ARG A CA 1
ATOM 1676 C C . ARG A 1 212 ? 4.930 -20.277 4.816 1.00 61.28 212 ARG A C 1
ATOM 1678 O O . ARG A 1 212 ? 4.886 -19.071 5.049 1.00 61.28 212 ARG A O 1
ATOM 1685 N N . SER A 1 213 ? 5.602 -21.146 5.567 1.00 54.16 213 SER A N 1
ATOM 1686 C CA . SER A 1 213 ? 6.445 -20.805 6.725 1.00 54.16 213 SER A CA 1
ATOM 1687 C C . SER A 1 213 ? 7.920 -20.578 6.368 1.00 54.16 213 SER A C 1
ATOM 1689 O O . SER A 1 213 ? 8.649 -19.966 7.146 1.00 54.16 213 SER A O 1
ATOM 1691 N N . GLU A 1 214 ? 8.367 -21.032 5.194 1.00 53.44 214 GLU A N 1
ATOM 1692 C CA . GLU A 1 214 ? 9.780 -20.967 4.814 1.00 53.44 214 GLU A CA 1
ATOM 1693 C C . GLU A 1 214 ? 10.240 -19.544 4.450 1.00 53.44 214 GLU A C 1
ATOM 1695 O O . GLU A 1 214 ? 9.551 -18.831 3.699 1.00 53.44 214 GLU A O 1
ATOM 1700 N N . PRO A 1 215 ? 11.433 -19.125 4.915 1.00 55.66 215 PRO A N 1
ATOM 1701 C CA . PRO A 1 215 ? 12.016 -17.853 4.524 1.00 55.66 215 PRO A CA 1
ATOM 1702 C C . PRO A 1 215 ? 12.237 -17.812 3.008 1.00 55.66 215 PRO A C 1
ATOM 1704 O O . PRO A 1 215 ? 12.649 -18.779 2.368 1.00 55.66 215 PRO A O 1
ATOM 1707 N N . ARG A 1 216 ? 11.957 -16.657 2.396 1.00 60.16 216 ARG A N 1
ATOM 1708 C CA . ARG A 1 216 ? 12.215 -16.459 0.967 1.00 60.16 216 ARG A CA 1
ATOM 1709 C C . ARG A 1 216 ? 13.724 -16.542 0.732 1.00 60.16 216 ARG A C 1
ATOM 1711 O O . ARG A 1 216 ? 14.453 -15.721 1.281 1.00 60.16 216 ARG A O 1
ATOM 1718 N N . VAL A 1 217 ? 14.151 -17.456 -0.143 1.00 68.31 217 VAL A N 1
ATOM 1719 C CA . VAL A 1 217 ? 15.527 -17.514 -0.659 1.00 68.31 217 VAL A CA 1
ATOM 1720 C C . VAL A 1 217 ? 15.985 -16.105 -1.035 1.00 68.31 217 VAL A C 1
ATOM 1722 O O . VAL A 1 217 ? 15.347 -15.419 -1.848 1.00 68.31 217 VAL A O 1
ATOM 1725 N N . ILE A 1 218 ? 17.070 -15.658 -0.406 1.00 62.38 218 ILE A N 1
ATOM 1726 C CA . ILE A 1 218 ? 17.682 -14.364 -0.685 1.00 62.38 218 ILE A CA 1
ATOM 1727 C C . ILE A 1 218 ? 18.316 -14.469 -2.075 1.00 62.38 218 ILE A C 1
ATOM 1729 O O . ILE A 1 218 ? 19.386 -15.036 -2.243 1.00 62.38 218 ILE A O 1
ATOM 1733 N N . LYS A 1 219 ? 17.630 -13.941 -3.097 1.00 59.47 219 LYS A N 1
ATOM 1734 C CA . LYS A 1 219 ? 18.079 -14.036 -4.499 1.00 59.47 219 LYS A CA 1
ATOM 1735 C C . LYS A 1 219 ? 19.336 -13.219 -4.813 1.00 59.47 219 LYS A C 1
ATOM 1737 O O . LYS A 1 219 ? 19.936 -13.424 -5.859 1.00 59.47 219 LYS A O 1
ATOM 1742 N N . ARG A 1 220 ? 19.699 -12.261 -3.959 1.00 60.06 220 ARG A N 1
ATOM 1743 C CA . ARG A 1 220 ? 20.856 -11.383 -4.150 1.00 60.06 220 ARG A CA 1
ATOM 1744 C C . ARG A 1 220 ? 21.727 -11.488 -2.909 1.00 60.06 220 ARG A C 1
ATOM 1746 O O . ARG A 1 220 ? 21.268 -11.094 -1.839 1.00 60.06 220 ARG A O 1
ATOM 1753 N N . GLN A 1 221 ? 22.934 -12.034 -3.040 1.00 58.00 221 GLN A N 1
ATOM 1754 C CA . GLN A 1 221 ? 23.878 -12.041 -1.926 1.00 58.00 221 GLN A CA 1
ATOM 1755 C C . GLN A 1 221 ? 24.111 -10.601 -1.458 1.00 58.00 221 GLN A C 1
ATOM 1757 O O . GLN A 1 221 ? 24.191 -9.677 -2.276 1.00 58.00 221 GLN A O 1
ATOM 1762 N N . LYS A 1 222 ? 24.128 -10.405 -0.138 1.00 57.38 222 LYS A N 1
ATOM 1763 C CA . LYS A 1 222 ? 24.538 -9.126 0.437 1.00 57.38 222 LYS A CA 1
ATOM 1764 C C . LYS A 1 222 ? 26.018 -8.953 0.094 1.00 57.38 222 LYS A C 1
ATOM 1766 O O . LYS A 1 222 ? 26.791 -9.871 0.351 1.00 57.38 222 LYS A O 1
ATOM 1771 N N . LYS A 1 223 ? 26.350 -7.838 -0.556 1.00 52.00 223 LYS A N 1
ATOM 1772 C CA . LYS A 1 223 ? 27.730 -7.354 -0.597 1.00 52.00 223 LYS A CA 1
ATOM 1773 C C . LYS A 1 223 ? 28.131 -6.891 0.795 1.00 52.00 223 LYS A C 1
ATOM 1775 O O . LYS A 1 223 ? 27.221 -6.396 1.503 1.00 52.00 223 LYS A O 1
#

Sequence (223 aa):
MLPTTSVVKMDTAGVDKAFLHLMVPAIPCLTRHNCGNTMGGPSGCREGLGFPTSHLLLHFKPPQKPAWIADGTWSKLPDSITLREIRRTVIRKGYRPIAVCIATTLLDPQAYPADKLIEPRLSRWMIETNIRHLKIRLGMDVLKCKTLDGVRQERLIFLLVYNLIRIIILHAARRQGVSVNRLSFADTLAWIRYGDLREYPALIVNPLRPGRSEPRVIKRQKK

Nearest PDB structures (foldseek):
  3ecp-assembly1_A-2  TM=6.748E-01  e=2.244E-01  Escherichia coli
  1mm8-assembly1_A-2  TM=5.877E-01  e=1.764E-01  Escherichia coli
  4dm0-assembly1_A-2  TM=6.261E-01  e=2.687E-01  Escherichia coli
  1mus-assembly1_A-2  TM=5.937E-01  e=4.614E-01  Escherichia coli
  1muh-assembly1_A-2  TM=5.802E-01  e=4.614E-01  Escherichia coli

pLDDT: mean 72.86, std 24.49, range [20.45, 96.25]

Secondary structure (DSSP, 8-state):
-------------S--HHHHHHH--------S---------S----S-S---SEEEEEEEPPSSPPTTS-HHHHTTS-SEEEEEEEEEEE--TTS--EEEEEEES---TTTS-HHHHHHHHHHTTHHHHHHHIIIIIS-TTS----SHHHHHHHHHHHHHHHHHHHHHHHHHHHHHT--GGGB-HHHHHHHHHHS-TTS---PPBPPP-TT--SPP--SS---

Mean predicted aligned error: 13.91 Å

Radius of gyration: 23.09 Å; Cα contacts (8 Å, |Δi|>4): 162; chains: 1; bounding box: 56×51×69 Å